Protein AF-A0A0P7V4B9-F1 (afdb_monomer_lite)

InterPro domains:
  IPR039902 Coiled-coil domain-containing protein CCDC148/CCDC112 [PTHR21549] (26-305)

Radius of gyration: 84.21 Å; chains: 1; bounding box: 177×70×215 Å

pLDDT: mean 82.92, std 17.24, range [34.97, 98.44]

Structure (mmCIF, N/CA/C/O backbone):
data_AF-A0A0P7V4B9-F1
#
_entry.id   AF-A0A0P7V4B9-F1
#
loop_
_atom_site.group_PDB
_atom_site.id
_atom_site.type_symbol
_atom_site.label_atom_id
_atom_site.label_alt_id
_atom_site.label_comp_id
_atom_site.label_asym_id
_atom_site.label_entity_id
_atom_site.label_seq_id
_atom_site.pdbx_PDB_ins_code
_atom_site.Cartn_x
_atom_site.Cartn_y
_atom_site.Cartn_z
_atom_site.occupancy
_atom_site.B_iso_or_equiv
_atom_site.auth_seq_id
_atom_site.auth_comp_id
_atom_site.auth_asym_id
_atom_site.auth_atom_id
_atom_site.pdbx_PDB_model_num
ATOM 1 N N . SER A 1 1 ? -56.322 -2.418 33.455 1.00 52.62 1 SER A N 1
ATOM 2 C CA . SER A 1 1 ? -55.476 -1.764 32.434 1.00 52.62 1 SER A CA 1
ATOM 3 C C . SER A 1 1 ? -54.265 -2.605 32.034 1.00 52.62 1 SER A C 1
ATOM 5 O O . SER A 1 1 ? -53.160 -2.081 31.977 1.00 52.62 1 SER A O 1
ATOM 7 N N . GLN A 1 2 ? -54.445 -3.905 31.771 1.00 47.91 2 GLN A N 1
ATOM 8 C CA . GLN A 1 2 ? -53.356 -4.809 31.360 1.00 47.91 2 GLN A CA 1
ATOM 9 C C . GLN A 1 2 ? -53.572 -5.406 29.958 1.00 47.91 2 GLN A C 1
ATOM 11 O O . GLN A 1 2 ? -52.627 -5.942 29.386 1.00 47.91 2 GLN A O 1
ATOM 16 N N . ASP A 1 3 ? -54.759 -5.217 29.368 1.00 50.56 3 ASP A N 1
ATOM 17 C CA . ASP A 1 3 ? -55.106 -5.744 28.041 1.00 50.56 3 ASP A CA 1
ATOM 18 C C . ASP A 1 3 ? -54.749 -4.800 26.875 1.00 50.56 3 ASP A C 1
ATOM 20 O O . ASP A 1 3 ? -54.609 -5.251 25.740 1.00 50.56 3 ASP A O 1
ATOM 24 N N . ASP A 1 4 ? -54.471 -3.518 27.140 1.00 53.03 4 ASP A N 1
ATOM 25 C CA . ASP A 1 4 ? -54.125 -2.530 26.099 1.00 53.03 4 ASP A CA 1
ATOM 26 C C . ASP A 1 4 ? -52.651 -2.586 25.644 1.00 53.03 4 ASP A C 1
ATOM 28 O O . ASP A 1 4 ? -52.257 -1.927 24.681 1.00 53.03 4 ASP A O 1
ATOM 32 N N . PHE A 1 5 ? -51.801 -3.376 26.313 1.00 54.22 5 PHE A N 1
ATOM 33 C CA . PHE A 1 5 ? -50.357 -3.404 26.036 1.00 54.22 5 PHE A CA 1
ATOM 34 C C . PHE A 1 5 ? -49.970 -4.382 24.911 1.00 54.22 5 PHE A C 1
ATOM 36 O O . PHE A 1 5 ? -48.986 -4.178 24.198 1.00 54.22 5 PHE A O 1
ATOM 43 N N . VAL A 1 6 ? -50.758 -5.442 24.711 1.00 60.28 6 VAL A N 1
ATOM 44 C CA . VAL A 1 6 ? -50.498 -6.481 23.697 1.00 60.28 6 VAL A CA 1
ATOM 45 C C . VAL A 1 6 ? -50.677 -5.969 22.252 1.00 60.28 6 VAL A C 1
ATOM 47 O O . VAL A 1 6 ? -49.829 -6.288 21.409 1.00 60.28 6 VAL A O 1
ATOM 50 N N . PRO A 1 7 ? -51.694 -5.139 21.931 1.00 64.75 7 PRO A N 1
ATOM 51 C CA . PRO A 1 7 ? -51.853 -4.554 20.597 1.00 64.75 7 PRO A CA 1
ATOM 52 C C . PRO A 1 7 ? -50.691 -3.627 20.214 1.00 64.75 7 PRO A C 1
ATOM 54 O O . PRO A 1 7 ? -50.138 -3.759 19.122 1.00 64.75 7 PRO A O 1
ATOM 57 N N . ALA A 1 8 ? -50.240 -2.771 21.137 1.00 66.31 8 ALA A N 1
ATOM 58 C CA . ALA A 1 8 ? -49.177 -1.793 20.888 1.00 66.31 8 ALA A CA 1
ATOM 59 C C . ALA A 1 8 ? -47.819 -2.449 20.564 1.00 66.31 8 ALA A C 1
ATOM 61 O O . ALA A 1 8 ? -47.086 -2.002 19.678 1.00 66.31 8 ALA A O 1
ATOM 62 N N . VAL A 1 9 ? -47.487 -3.563 21.227 1.00 71.88 9 VAL A N 1
ATOM 63 C CA . VAL A 1 9 ? -46.263 -4.332 20.935 1.00 71.88 9 VAL A CA 1
ATOM 64 C C . VAL A 1 9 ? -46.336 -4.987 19.549 1.00 71.88 9 VAL A C 1
ATOM 66 O O . VAL A 1 9 ? -45.336 -5.026 18.823 1.00 71.88 9 VAL A O 1
ATOM 69 N N . LYS A 1 10 ? -47.519 -5.469 19.148 1.00 74.31 10 LYS A N 1
ATOM 70 C CA . LYS A 1 10 ? -47.751 -6.074 17.829 1.00 74.31 10 LYS A CA 1
ATOM 71 C C . LYS A 1 10 ? -47.673 -5.032 16.709 1.00 74.31 10 LYS A C 1
ATOM 73 O O . LYS A 1 10 ? -47.051 -5.287 15.678 1.00 74.31 10 LYS A O 1
ATOM 78 N N . GLU A 1 11 ? -48.224 -3.844 16.931 1.00 79.81 11 GLU A N 1
ATOM 79 C CA . GLU A 1 11 ? -48.129 -2.715 16.002 1.00 79.81 11 GLU A CA 1
ATOM 80 C C . GLU A 1 11 ? -46.694 -2.221 15.831 1.00 79.81 11 GLU A C 1
ATOM 82 O O . GLU A 1 11 ? -46.245 -2.008 14.705 1.00 79.81 11 GLU A O 1
ATOM 87 N N . PHE A 1 12 ? -45.929 -2.124 16.920 1.00 80.44 12 PHE A N 1
ATOM 88 C CA . PHE A 1 12 ? -44.526 -1.725 16.856 1.00 80.44 12 PHE A CA 1
ATOM 89 C C . PHE A 1 12 ? -43.656 -2.742 16.105 1.00 80.44 12 PHE A C 1
ATOM 91 O O . PHE A 1 12 ? -42.759 -2.361 15.346 1.00 80.44 12 PHE A O 1
ATOM 98 N N . ARG A 1 13 ? -43.932 -4.043 16.270 1.00 79.88 13 ARG A N 1
ATOM 99 C CA . ARG A 1 13 ? -43.278 -5.110 15.497 1.00 79.88 13 ARG A CA 1
ATOM 100 C C . ARG A 1 13 ? -43.608 -5.001 14.008 1.00 79.88 13 ARG A C 1
ATOM 102 O O . ARG A 1 13 ? -42.689 -4.979 13.194 1.00 79.88 13 ARG A O 1
ATOM 109 N N . ASN A 1 14 ? -44.886 -4.831 13.669 1.00 84.62 14 ASN A N 1
ATOM 110 C CA . ASN A 1 14 ? -45.332 -4.625 12.289 1.00 84.62 14 ASN A CA 1
ATOM 111 C C . ASN A 1 14 ? -44.722 -3.361 11.666 1.00 84.62 14 ASN A C 1
ATOM 113 O O . ASN A 1 14 ? -44.336 -3.367 10.499 1.00 84.62 14 ASN A O 1
ATOM 117 N N . TRP A 1 15 ? -44.604 -2.273 12.429 1.00 88.31 15 TRP A N 1
ATOM 118 C CA . TRP A 1 15 ? -43.960 -1.044 11.969 1.00 88.31 15 TRP A CA 1
ATOM 119 C C . TRP A 1 15 ? -42.466 -1.255 11.701 1.00 88.31 15 TRP A C 1
ATOM 121 O O . TRP A 1 15 ? -41.974 -0.877 10.638 1.00 88.31 15 TRP A O 1
ATOM 131 N N . LYS A 1 16 ? -41.748 -1.936 12.604 1.00 87.50 16 LYS A N 1
ATOM 132 C CA . LYS A 1 16 ? -40.338 -2.304 12.391 1.00 87.50 16 LYS A CA 1
ATOM 133 C C . LYS A 1 16 ? -40.144 -3.181 11.156 1.00 87.50 16 LYS A C 1
ATOM 135 O O . LYS A 1 16 ? -39.212 -2.942 10.391 1.00 87.50 16 LYS A O 1
ATOM 140 N N . GLU A 1 17 ? -41.014 -4.165 10.946 1.00 88.81 17 GLU A N 1
ATOM 141 C CA . GLU A 1 17 ? -40.980 -5.031 9.764 1.00 88.81 17 GLU A CA 1
ATOM 142 C C . GLU A 1 17 ? -41.262 -4.243 8.479 1.00 88.81 17 GLU A C 1
ATOM 144 O O . GLU A 1 17 ? -40.522 -4.388 7.506 1.00 88.81 17 GLU A O 1
ATOM 149 N N . LYS A 1 18 ? -42.238 -3.326 8.484 1.00 90.56 18 LYS A N 1
ATOM 150 C CA . LYS A 1 18 ? -42.497 -2.418 7.353 1.00 90.56 18 LYS A CA 1
ATOM 151 C C . LYS A 1 18 ? -41.294 -1.531 7.034 1.00 90.56 18 LYS A C 1
ATOM 153 O O . LYS A 1 18 ? -40.915 -1.427 5.871 1.00 90.56 18 LYS A O 1
ATOM 158 N N . VAL A 1 19 ? -40.648 -0.945 8.043 1.00 91.44 19 VAL A N 1
ATOM 159 C CA . VAL A 1 19 ? -39.440 -0.123 7.852 1.00 91.44 19 VAL A CA 1
ATOM 160 C C . VAL A 1 19 ? -38.278 -0.966 7.316 1.00 91.44 19 VAL A C 1
ATOM 162 O O . VAL A 1 19 ? -37.538 -0.513 6.442 1.00 91.44 19 VAL A O 1
ATOM 165 N N . ALA A 1 20 ? -38.113 -2.201 7.795 1.00 89.38 20 ALA A N 1
ATOM 166 C CA . ALA A 1 20 ? -37.092 -3.117 7.290 1.00 89.38 20 ALA A CA 1
ATOM 167 C C . ALA A 1 20 ? -37.348 -3.511 5.824 1.00 89.38 20 ALA A C 1
ATOM 169 O O . ALA A 1 20 ? -36.420 -3.495 5.013 1.00 89.38 20 ALA A O 1
ATOM 170 N N . LEU A 1 21 ? -38.601 -3.804 5.463 1.00 91.50 21 LEU A N 1
ATOM 171 C CA . LEU A 1 21 ? -39.007 -4.100 4.087 1.00 91.50 21 LEU A CA 1
ATOM 172 C C . LEU A 1 21 ? -38.825 -2.892 3.166 1.00 91.50 21 LEU A C 1
ATOM 174 O O . LEU A 1 21 ? -38.317 -3.048 2.058 1.00 91.50 21 LEU A O 1
ATOM 178 N N . GLN A 1 22 ? -39.157 -1.688 3.635 1.00 91.81 22 GLN A N 1
ATOM 179 C CA . GLN A 1 22 ? -38.954 -0.457 2.876 1.00 91.81 22 GLN A CA 1
ATOM 180 C C . GLN A 1 22 ? -37.468 -0.204 2.605 1.00 91.81 22 GLN A C 1
ATOM 182 O O . GLN A 1 22 ? -37.088 0.018 1.456 1.00 91.81 22 GLN A O 1
ATOM 187 N N . LYS A 1 23 ? -36.609 -0.336 3.625 1.00 92.12 23 LYS A N 1
ATOM 188 C CA . LYS A 1 23 ? -35.151 -0.224 3.458 1.00 92.12 23 LYS A CA 1
ATOM 189 C C . LYS A 1 23 ? -34.601 -1.277 2.499 1.00 92.12 23 LYS A C 1
ATOM 191 O O . LYS A 1 23 ? -33.744 -0.966 1.676 1.00 92.12 23 LYS A O 1
ATOM 196 N N . LYS A 1 24 ? -35.109 -2.512 2.560 1.00 91.38 24 LYS A N 1
ATOM 197 C CA . LYS A 1 24 ? -34.731 -3.582 1.625 1.00 91.38 24 LYS A CA 1
ATOM 198 C C . LYS A 1 24 ? -35.161 -3.255 0.190 1.00 91.38 24 LYS A C 1
ATOM 200 O O . LYS A 1 24 ? -34.381 -3.462 -0.733 1.00 91.38 24 LYS A O 1
ATOM 205 N N . ALA A 1 25 ? -36.359 -2.708 -0.003 1.00 92.38 25 ALA A N 1
ATOM 206 C CA . ALA A 1 25 ? -36.859 -2.297 -1.314 1.00 92.38 25 ALA A CA 1
ATOM 207 C C . ALA A 1 25 ? -36.101 -1.086 -1.887 1.00 92.38 25 ALA A C 1
ATOM 209 O O . ALA A 1 25 ? -35.863 -1.014 -3.089 1.00 92.38 25 ALA A O 1
ATOM 210 N N . GLU A 1 26 ? -35.709 -0.125 -1.052 1.00 92.38 26 GLU A N 1
ATOM 211 C CA . GLU A 1 26 ? -34.843 0.994 -1.452 1.00 92.38 26 GLU A CA 1
ATOM 212 C C . GLU A 1 26 ? -33.435 0.516 -1.813 1.00 92.38 26 GLU A C 1
ATOM 214 O O . GLU A 1 26 ? -32.891 0.929 -2.836 1.00 92.38 26 GLU A O 1
ATOM 219 N N . PHE A 1 27 ? -32.876 -0.411 -1.032 1.00 94.44 27 PHE A N 1
ATOM 220 C CA . PHE A 1 27 ? -31.588 -1.027 -1.334 1.00 94.44 27 PHE A CA 1
ATOM 221 C C . PHE A 1 27 ? -31.607 -1.756 -2.680 1.00 94.44 27 PHE A C 1
ATOM 223 O O . PHE A 1 27 ? -30.721 -1.533 -3.498 1.00 94.44 27 PHE A O 1
ATOM 230 N N . LEU A 1 28 ? -32.633 -2.573 -2.941 1.00 93.44 28 LEU A N 1
ATOM 231 C CA . LEU A 1 28 ? -32.779 -3.286 -4.213 1.00 93.44 28 LEU A CA 1
ATOM 232 C C . LEU A 1 28 ? -32.935 -2.321 -5.394 1.00 93.44 28 LEU A C 1
ATOM 234 O O . LEU A 1 28 ? -32.247 -2.482 -6.396 1.00 93.44 28 LEU A O 1
ATOM 238 N N . ARG A 1 29 ? -33.753 -1.269 -5.250 1.00 93.19 29 ARG A N 1
ATOM 239 C CA . ARG A 1 29 ? -33.896 -0.227 -6.280 1.00 93.19 29 ARG A CA 1
ATOM 240 C C . ARG A 1 29 ? -32.579 0.491 -6.567 1.00 93.19 29 ARG A C 1
ATOM 242 O O . ARG A 1 29 ? -32.273 0.769 -7.722 1.00 93.19 29 ARG A O 1
ATOM 249 N N . ASN A 1 30 ? -31.785 0.790 -5.542 1.00 92.81 30 ASN A N 1
ATOM 250 C CA . ASN A 1 30 ? -30.473 1.404 -5.739 1.00 92.81 30 ASN A CA 1
ATOM 251 C C . ASN A 1 30 ? -29.472 0.426 -6.362 1.00 92.81 30 ASN A C 1
ATOM 253 O O . ASN A 1 30 ? -28.738 0.819 -7.262 1.00 92.81 30 ASN A O 1
ATOM 257 N N . ALA A 1 31 ? -29.466 -0.840 -5.942 1.00 93.94 31 ALA A N 1
ATOM 258 C CA . ALA A 1 31 ? -28.623 -1.873 -6.538 1.00 93.94 31 ALA A CA 1
ATOM 259 C C . ALA A 1 31 ? -28.926 -2.059 -8.033 1.00 93.94 31 ALA A C 1
ATOM 261 O O . ALA A 1 31 ? -28.006 -2.163 -8.839 1.00 93.94 31 ALA A O 1
ATOM 262 N N . GLU A 1 32 ? -30.202 -2.025 -8.417 1.00 93.81 32 GLU A N 1
ATOM 263 C CA . GLU A 1 32 ? -30.633 -2.109 -9.813 1.00 93.81 32 GLU A CA 1
ATOM 264 C C . GLU A 1 32 ? -30.217 -0.875 -10.627 1.00 93.81 32 GLU A C 1
ATOM 266 O O . GLU A 1 3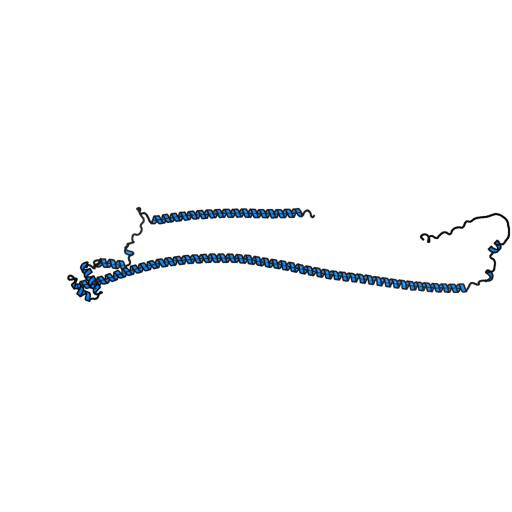2 ? -29.724 -1.015 -11.745 1.00 93.81 32 GLU A O 1
ATOM 271 N N . LYS A 1 33 ? -30.300 0.331 -10.045 1.00 95.00 33 LYS A N 1
ATOM 272 C CA . LYS A 1 33 ? -29.756 1.552 -10.664 1.00 95.00 33 LYS A CA 1
ATOM 273 C C . LYS A 1 33 ? -28.247 1.465 -10.886 1.00 95.00 33 LYS A C 1
ATOM 275 O O . LYS A 1 33 ? -27.782 1.799 -11.969 1.00 95.00 33 LYS A O 1
ATOM 280 N N . PHE A 1 34 ? -27.489 1.004 -9.888 1.00 91.25 34 PHE A N 1
ATOM 281 C CA . PHE A 1 34 ? -26.039 0.836 -10.023 1.00 91.25 34 PHE A CA 1
ATOM 282 C C . PHE A 1 34 ? -25.685 -0.214 -11.072 1.00 91.25 34 PHE A C 1
ATOM 284 O O . PHE A 1 34 ? -24.773 0.008 -11.861 1.00 91.25 34 PHE A O 1
ATOM 291 N N . LYS A 1 35 ? -26.430 -1.324 -11.121 1.00 94.56 35 LYS A N 1
ATOM 292 C CA . LYS A 1 35 ? -26.262 -2.352 -12.150 1.00 94.56 35 LYS A CA 1
ATOM 293 C C . LYS A 1 35 ? -26.493 -1.778 -13.549 1.00 94.56 35 LYS A C 1
ATOM 295 O O . LYS A 1 35 ? -25.645 -1.957 -14.413 1.00 94.56 35 LYS A O 1
ATOM 300 N N . LYS A 1 36 ? -27.592 -1.046 -13.752 1.00 95.62 36 LYS A N 1
ATOM 301 C CA . LYS A 1 36 ? -27.898 -0.416 -15.042 1.00 95.62 36 LYS A CA 1
ATOM 302 C C . LYS A 1 36 ? -26.821 0.592 -15.455 1.00 95.62 36 LYS A C 1
ATOM 304 O O . LYS A 1 36 ? -26.365 0.564 -16.590 1.00 95.62 36 LYS A O 1
ATOM 309 N N . HIS A 1 37 ? -26.374 1.430 -14.522 1.00 95.62 37 HIS A N 1
ATOM 310 C CA . HIS A 1 37 ? -25.318 2.403 -14.795 1.00 95.62 37 HIS A CA 1
ATOM 311 C C . HIS A 1 37 ? -23.985 1.729 -15.153 1.00 95.62 37 HIS A C 1
ATOM 313 O O . HIS A 1 37 ? -23.283 2.165 -16.057 1.00 95.62 37 HIS A O 1
ATOM 319 N N . TYR A 1 38 ? -23.653 0.625 -14.483 1.00 94.50 38 TYR A N 1
ATOM 320 C CA . TYR A 1 38 ? -22.482 -0.176 -14.827 1.00 94.50 38 TYR A CA 1
ATOM 321 C C . TYR A 1 38 ? -22.593 -0.788 -16.233 1.00 94.50 38 TYR A C 1
ATOM 323 O O . TYR A 1 38 ? -21.638 -0.736 -17.001 1.00 94.50 38 TYR A O 1
ATOM 331 N N . GLU A 1 39 ? -23.762 -1.318 -16.603 1.00 96.00 39 GLU A N 1
ATOM 332 C CA . GLU A 1 39 ? -24.011 -1.849 -17.951 1.00 96.00 39 GLU A CA 1
ATOM 333 C C . GLU A 1 39 ? -23.903 -0.768 -19.042 1.00 96.00 39 GLU A C 1
ATOM 335 O O . GLU A 1 39 ? -23.385 -1.040 -20.127 1.00 96.00 39 GLU A O 1
ATOM 340 N N . GLU A 1 40 ? -24.358 0.457 -18.766 1.00 96.69 40 GLU A N 1
ATOM 341 C CA . GLU A 1 40 ? -24.184 1.618 -19.650 1.00 96.69 40 GLU A CA 1
ATOM 342 C C . GLU A 1 40 ? -22.695 1.939 -19.851 1.00 96.69 40 GLU A C 1
ATOM 344 O O . GLU A 1 40 ? -22.237 1.991 -20.993 1.00 96.69 40 GLU A O 1
ATOM 349 N N . LEU A 1 41 ? -21.917 2.024 -18.768 1.00 97.25 41 LEU A N 1
ATOM 350 C CA . LEU A 1 41 ? -20.473 2.276 -18.839 1.00 97.25 41 LEU A CA 1
ATOM 351 C C . LEU A 1 41 ? -19.722 1.183 -19.613 1.00 97.25 41 LEU A C 1
ATOM 353 O O . LEU A 1 41 ? -18.874 1.494 -20.445 1.00 97.25 41 LEU A O 1
ATOM 357 N N . CYS A 1 42 ? -20.054 -0.095 -19.408 1.00 95.38 42 CYS A N 1
ATOM 358 C CA . CYS A 1 42 ? -19.455 -1.187 -20.183 1.00 95.38 42 CYS A CA 1
ATOM 359 C C . CYS A 1 42 ? -19.804 -1.106 -21.678 1.00 95.38 42 CYS A C 1
ATOM 361 O O . CYS A 1 42 ? -19.009 -1.499 -22.537 1.00 95.38 42 CYS A O 1
ATOM 363 N N . ASN A 1 43 ? -20.997 -0.612 -22.018 1.00 95.19 43 ASN A N 1
ATOM 364 C CA . ASN A 1 43 ? -21.368 -0.384 -23.410 1.00 95.19 43 ASN A CA 1
ATOM 365 C C . ASN A 1 43 ? -20.586 0.778 -24.025 1.00 95.19 43 ASN A C 1
ATOM 367 O O . ASN A 1 43 ? -20.114 0.629 -25.152 1.00 95.19 43 ASN A O 1
ATOM 371 N N . GLU A 1 44 ? -20.419 1.882 -23.300 1.00 96.69 44 GLU A N 1
ATOM 372 C CA . GLU A 1 44 ? -19.605 3.024 -23.728 1.00 96.69 44 GLU A CA 1
ATOM 373 C C . GLU A 1 44 ? -18.141 2.626 -23.918 1.00 96.69 44 GLU A C 1
ATOM 375 O O . GLU A 1 44 ? -17.581 2.871 -24.982 1.00 96.69 44 GLU A O 1
ATOM 380 N N . GLU A 1 45 ? -17.548 1.910 -22.958 1.00 96.31 45 GLU A N 1
ATOM 381 C CA . GLU A 1 45 ? -16.183 1.381 -23.065 1.00 96.31 45 GLU A CA 1
ATOM 382 C C . GLU A 1 45 ? -16.014 0.530 -24.332 1.00 96.31 45 GLU A C 1
ATOM 384 O O . GLU A 1 45 ? -15.065 0.707 -25.100 1.00 96.31 45 GLU A O 1
ATOM 389 N N . ARG A 1 46 ? -16.987 -0.344 -24.618 1.00 96.88 46 ARG A N 1
ATOM 390 C CA . ARG A 1 46 ? -16.995 -1.172 -25.829 1.00 96.88 46 ARG A CA 1
ATOM 391 C C . ARG A 1 46 ? -17.140 -0.352 -27.115 1.00 96.88 46 ARG A C 1
ATOM 393 O O . ARG A 1 46 ? -16.576 -0.747 -28.137 1.00 96.88 46 ARG A O 1
ATOM 400 N N . ILE A 1 47 ? -17.915 0.733 -27.107 1.00 96.19 47 ILE A N 1
ATOM 401 C CA . ILE A 1 47 ? -18.066 1.632 -28.263 1.00 96.19 47 ILE A CA 1
ATOM 402 C C . ILE A 1 47 ? -16.756 2.383 -28.500 1.00 96.19 47 ILE A C 1
ATOM 404 O O . ILE A 1 47 ? -16.215 2.299 -29.602 1.00 96.19 47 ILE A O 1
ATOM 408 N N . CYS A 1 48 ? -16.196 3.002 -27.461 1.00 95.06 48 CYS A N 1
ATOM 409 C CA . CYS A 1 48 ? -14.913 3.697 -27.516 1.00 95.06 48 CYS A CA 1
ATOM 410 C C . CYS A 1 48 ? -13.800 2.779 -28.032 1.00 95.06 48 CYS A C 1
ATOM 412 O O . CYS A 1 48 ? -13.023 3.169 -28.898 1.00 95.06 48 CYS A O 1
ATOM 414 N N . TRP A 1 49 ? -13.752 1.525 -27.572 1.00 95.44 49 TRP A N 1
ATOM 415 C CA . TRP A 1 49 ? -12.764 0.558 -28.051 1.00 95.44 49 TRP A CA 1
ATOM 416 C C . TRP A 1 49 ? -12.903 0.273 -29.554 1.00 95.44 49 TRP A C 1
ATOM 418 O O . TRP A 1 49 ? -11.915 0.265 -30.286 1.00 95.44 49 TRP A O 1
ATOM 428 N N . LYS A 1 50 ? -14.136 0.105 -30.052 1.00 96.25 50 LYS A N 1
ATOM 429 C CA . LYS A 1 50 ? -14.387 -0.067 -31.493 1.00 96.25 50 LYS A CA 1
ATOM 430 C C . LYS A 1 50 ? -13.979 1.163 -32.300 1.00 96.25 50 LYS A C 1
ATOM 432 O O . LYS A 1 50 ? -13.462 1.006 -33.406 1.00 96.25 50 LYS A O 1
ATOM 437 N N . GLU A 1 51 ? -14.214 2.361 -31.773 1.00 96.62 51 GLU A N 1
ATOM 438 C CA . GLU A 1 51 ? -13.793 3.614 -32.404 1.00 96.62 51 GLU A CA 1
ATOM 439 C C . GLU A 1 51 ? -12.271 3.718 -32.468 1.00 96.62 51 GLU A C 1
ATOM 441 O O . GLU A 1 51 ? -11.740 4.000 -33.541 1.00 96.62 51 GLU A O 1
ATOM 446 N N . ILE A 1 52 ? -11.567 3.399 -31.377 1.00 95.44 52 ILE A N 1
ATOM 447 C CA . ILE A 1 52 ? -10.099 3.340 -31.343 1.00 95.44 52 ILE A CA 1
ATOM 448 C C . ILE A 1 52 ? -9.589 2.378 -32.416 1.00 95.44 52 ILE A C 1
ATOM 450 O O . ILE A 1 52 ? -8.812 2.795 -33.269 1.00 95.44 52 ILE A O 1
ATOM 454 N N . CYS A 1 53 ? -10.097 1.145 -32.476 1.00 95.38 53 CYS A N 1
ATOM 455 C CA . CYS A 1 53 ? -9.688 0.191 -33.512 1.00 95.38 53 CYS A CA 1
ATOM 456 C C . CYS A 1 53 ? -9.998 0.680 -34.937 1.00 95.38 53 CYS A C 1
ATOM 458 O O . CYS A 1 53 ? -9.265 0.380 -35.882 1.00 95.38 53 CYS A O 1
ATOM 460 N N . ALA A 1 54 ? -11.091 1.422 -35.133 1.00 95.88 54 ALA A N 1
ATOM 461 C CA . ALA A 1 54 ? -11.397 2.030 -36.423 1.00 95.88 54 ALA A CA 1
ATOM 462 C C . ALA A 1 54 ? -10.410 3.157 -36.768 1.00 95.88 54 ALA A C 1
ATOM 464 O O . ALA A 1 54 ? -10.009 3.281 -37.928 1.00 95.88 54 ALA A O 1
ATOM 465 N N . PHE A 1 55 ? -10.002 3.963 -35.786 1.00 94.06 55 PHE A N 1
ATOM 466 C CA . PHE A 1 55 ? -8.990 5.001 -35.961 1.00 94.06 55 PHE A CA 1
ATOM 467 C C . PHE A 1 55 ? -7.601 4.420 -36.207 1.00 94.06 55 PHE A C 1
ATOM 469 O O . PHE A 1 55 ? -6.932 4.887 -37.122 1.00 94.06 55 PHE A O 1
ATOM 476 N N . GLU A 1 56 ? -7.202 3.367 -35.500 1.00 93.81 56 GLU A N 1
ATOM 477 C CA . GLU A 1 56 ? -5.945 2.649 -35.739 1.00 93.81 56 GLU A CA 1
ATOM 478 C C . GLU A 1 56 ? -5.867 2.147 -37.184 1.00 93.81 56 GLU A C 1
ATOM 480 O O . GLU A 1 56 ? -4.902 2.430 -37.891 1.00 93.81 56 GLU A O 1
ATOM 485 N N . LYS A 1 57 ? -6.941 1.522 -37.687 1.00 93.38 57 LYS A N 1
ATOM 486 C CA . LYS A 1 57 ? -7.026 1.105 -39.096 1.00 93.38 57 LYS A CA 1
ATOM 487 C C . LYS A 1 57 ? -6.971 2.287 -40.064 1.00 93.38 57 LYS A C 1
ATOM 489 O O . LYS A 1 57 ? -6.330 2.199 -41.108 1.00 93.38 57 LYS A O 1
ATOM 494 N N . LYS A 1 58 ? -7.629 3.411 -39.749 1.00 94.31 58 LYS A N 1
ATOM 495 C CA . LYS A 1 58 ? -7.531 4.633 -40.570 1.00 94.31 58 LYS A CA 1
ATOM 496 C C . LYS A 1 58 ? -6.103 5.171 -40.596 1.00 94.31 58 LYS A C 1
ATOM 498 O O . LYS A 1 58 ? -5.636 5.553 -41.664 1.00 94.31 58 LYS A O 1
ATOM 503 N N . MET A 1 59 ? -5.415 5.168 -39.458 1.00 89.12 59 MET A N 1
ATOM 504 C CA . MET A 1 59 ? -4.021 5.587 -39.347 1.00 89.12 59 MET A CA 1
ATOM 505 C C . MET A 1 59 ? -3.095 4.667 -40.138 1.00 89.12 59 MET A C 1
ATOM 507 O O . MET A 1 59 ? -2.222 5.162 -40.842 1.00 89.12 59 MET A O 1
ATOM 511 N N . GLU A 1 60 ? -3.315 3.355 -40.104 1.00 90.06 60 GLU A N 1
ATOM 512 C CA . GLU A 1 60 ? -2.549 2.382 -40.888 1.00 90.06 60 GLU A CA 1
ATOM 513 C C . GLU A 1 60 ? -2.757 2.577 -42.398 1.00 90.06 60 GLU A C 1
ATOM 515 O O . GLU A 1 60 ? -1.799 2.570 -43.174 1.00 90.06 60 GLU A O 1
ATOM 520 N N . VAL A 1 61 ? -3.991 2.867 -42.826 1.00 86.50 61 VAL A N 1
ATOM 521 C CA . VAL A 1 61 ? -4.309 3.221 -44.219 1.00 86.50 61 VAL A CA 1
ATOM 522 C C . VAL A 1 61 ? -3.674 4.556 -44.619 1.00 86.50 61 VAL A C 1
ATOM 524 O O . VAL A 1 61 ? -3.141 4.667 -45.722 1.00 86.50 61 VAL A O 1
ATOM 527 N N . TRP A 1 62 ? -3.710 5.576 -43.758 1.00 85.12 62 TRP A N 1
ATOM 528 C CA . TRP A 1 62 ? -3.044 6.861 -44.009 1.00 85.12 62 TRP A CA 1
ATOM 529 C C . TRP A 1 62 ? -1.522 6.715 -44.071 1.00 85.12 62 TRP A C 1
ATOM 531 O O . TRP A 1 62 ? -0.890 7.306 -44.943 1.00 85.12 62 TRP A O 1
ATOM 541 N N . SER A 1 63 ? -0.948 5.877 -43.211 1.00 81.56 63 SER A N 1
ATOM 542 C CA . SER A 1 63 ? 0.481 5.572 -43.189 1.00 81.56 63 SER A CA 1
ATOM 543 C C . SER A 1 63 ? 0.909 4.763 -44.419 1.00 81.56 63 SER A C 1
ATOM 545 O O . SER A 1 63 ? 1.952 5.033 -45.004 1.00 81.56 63 SER A O 1
ATOM 547 N N . SER A 1 64 ? 0.061 3.848 -44.894 1.00 70.19 64 SER A N 1
ATOM 548 C CA . SER A 1 64 ? 0.308 3.067 -46.115 1.00 70.19 64 SER A CA 1
ATOM 549 C C . SER A 1 64 ? 0.155 3.903 -47.393 1.00 70.19 64 SER A C 1
ATOM 551 O O . SER A 1 64 ? 0.906 3.726 -48.354 1.00 70.19 64 SER A O 1
ATOM 553 N N . LYS A 1 65 ? -0.770 4.875 -47.406 1.00 58.59 65 LYS A N 1
ATOM 554 C CA . LYS A 1 65 ? -0.957 5.819 -48.524 1.00 58.59 65 LYS A CA 1
ATOM 555 C C . LYS A 1 65 ? 0.187 6.825 -48.671 1.00 58.59 65 LYS A C 1
ATOM 557 O O . LYS A 1 65 ? 0.349 7.367 -49.759 1.00 58.59 65 LYS A O 1
ATOM 562 N N . SER A 1 66 ? 1.014 7.042 -47.642 1.00 52.75 66 SER A N 1
ATOM 563 C CA . SER A 1 66 ? 2.249 7.827 -47.792 1.00 52.75 66 SER A CA 1
ATOM 564 C C . SER A 1 66 ? 3.406 7.028 -48.407 1.00 52.75 66 SER A C 1
ATOM 566 O O . SER A 1 66 ? 4.442 7.616 -48.704 1.00 52.75 66 SER A O 1
ATOM 568 N N . ALA A 1 67 ? 3.256 5.709 -48.585 1.00 53.25 67 ALA A N 1
ATOM 569 C CA . ALA A 1 67 ? 4.312 4.823 -49.078 1.00 53.25 67 ALA A CA 1
ATOM 570 C C . ALA A 1 67 ? 4.068 4.269 -50.496 1.00 53.25 67 ALA A C 1
ATOM 572 O O . ALA A 1 67 ? 4.982 3.689 -51.077 1.00 53.25 67 ALA A O 1
ATOM 573 N N . SER A 1 68 ? 2.882 4.454 -51.097 1.00 53.47 68 SER A N 1
ATOM 574 C CA . SER A 1 68 ? 2.634 4.005 -52.478 1.00 53.47 68 SER A CA 1
ATOM 575 C C . SER A 1 68 ? 1.539 4.800 -53.207 1.00 53.47 68 SER A C 1
ATOM 577 O O . SER A 1 68 ? 0.353 4.567 -53.005 1.00 53.47 68 SER A O 1
ATOM 579 N N . ALA A 1 69 ? 1.952 5.750 -54.059 1.00 40.78 69 ALA A N 1
ATOM 580 C CA . ALA A 1 69 ? 1.473 5.951 -55.442 1.00 40.78 69 ALA A CA 1
ATOM 581 C C . ALA A 1 69 ? 1.905 7.335 -55.997 1.00 40.78 69 ALA A C 1
ATOM 583 O O . ALA A 1 69 ? 1.659 8.352 -55.348 1.00 40.78 69 ALA A O 1
ATOM 584 N N . PRO A 1 70 ? 2.489 7.406 -57.210 1.00 57.72 70 PRO A N 1
ATOM 585 C CA . PRO A 1 70 ? 2.697 8.648 -57.953 1.00 57.72 70 PRO A CA 1
ATOM 586 C C . PRO A 1 70 ? 1.513 8.925 -58.899 1.00 57.72 70 PRO A C 1
ATOM 588 O O . PRO A 1 70 ? 1.233 8.114 -59.778 1.00 57.72 70 PRO A O 1
ATOM 591 N N . VAL A 1 71 ? 0.837 10.074 -58.764 1.00 44.12 71 VAL A N 1
ATOM 592 C CA . VAL A 1 71 ? -0.128 10.607 -59.757 1.00 44.12 71 VAL A CA 1
ATOM 593 C C . VAL A 1 71 ? -0.001 12.150 -59.805 1.00 44.12 71 VAL A C 1
ATOM 595 O O . VAL A 1 71 ? 0.304 12.745 -58.769 1.00 44.12 71 VAL A O 1
ATOM 598 N N . PRO A 1 72 ? -0.148 12.814 -60.976 1.00 57.50 72 PRO A N 1
ATOM 599 C CA . PRO A 1 72 ? 0.475 14.109 -61.256 1.00 57.50 72 PRO A CA 1
ATOM 600 C C . PRO A 1 72 ? -0.390 15.354 -60.972 1.00 57.50 72 PRO A C 1
ATOM 602 O O . PRO A 1 72 ? -1.587 15.367 -61.244 1.00 57.50 72 PRO A O 1
ATOM 605 N N . THR A 1 73 ? 0.318 16.447 -60.629 1.00 40.50 73 THR A N 1
ATOM 606 C CA . THR A 1 73 ? 0.013 17.898 -60.805 1.00 40.50 73 THR A CA 1
ATOM 607 C C . THR A 1 73 ? -1.051 18.583 -59.923 1.00 40.50 73 THR A C 1
ATOM 609 O O . THR A 1 73 ? -1.976 17.929 -59.460 1.00 40.50 73 THR A O 1
ATOM 612 N N . PRO A 1 74 ? -1.030 19.934 -59.795 1.00 52.84 74 PRO A N 1
ATOM 613 C CA . PRO A 1 74 ? 0.112 20.856 -59.699 1.00 52.84 74 PRO A CA 1
ATOM 614 C C . PRO A 1 74 ? -0.014 21.845 -58.511 1.00 52.84 74 PRO A C 1
ATOM 616 O O . PRO A 1 74 ? -1.068 22.014 -57.913 1.00 52.84 74 PRO A O 1
ATOM 619 N N . SER A 1 75 ? 1.060 22.605 -58.270 1.00 48.12 75 SER A N 1
ATOM 620 C CA . SER A 1 75 ? 1.059 23.875 -57.526 1.00 48.12 75 SER A CA 1
ATOM 621 C C . SER A 1 75 ? 1.015 23.811 -55.994 1.00 48.12 75 SER A C 1
ATOM 623 O O . SER A 1 75 ? -0.001 24.074 -55.361 1.00 48.12 75 SER A O 1
ATOM 625 N N . ALA A 1 76 ? 2.197 23.681 -55.394 1.00 36.06 76 ALA A N 1
ATOM 626 C CA . ALA A 1 76 ? 2.578 24.537 -54.274 1.00 36.06 76 ALA A CA 1
ATOM 627 C C . ALA A 1 76 ? 4.105 24.645 -54.234 1.00 36.06 76 ALA A C 1
ATOM 629 O O . ALA A 1 76 ? 4.819 23.646 -54.262 1.00 36.06 76 ALA A O 1
ATOM 630 N N . LYS A 1 77 ? 4.596 25.884 -54.224 1.00 51.50 77 LYS A N 1
ATOM 631 C CA . LYS A 1 77 ? 6.011 26.251 -54.161 1.00 51.50 77 LYS A CA 1
ATOM 632 C C . LYS A 1 77 ? 6.639 25.641 -52.903 1.00 51.50 77 LYS A C 1
ATOM 634 O O . LYS A 1 77 ? 6.406 26.133 -51.805 1.00 51.50 77 LYS A O 1
ATOM 639 N N . VAL A 1 78 ? 7.443 24.596 -53.070 1.00 38.97 78 VAL A N 1
ATOM 640 C CA . VAL A 1 78 ? 8.351 24.099 -52.032 1.00 38.97 78 VAL A CA 1
ATOM 641 C C . VAL A 1 78 ? 9.760 24.238 -52.579 1.00 38.97 78 VAL A C 1
ATOM 643 O O . VAL A 1 78 ? 10.074 23.714 -53.645 1.00 38.97 78 VAL A O 1
ATOM 646 N N . SER A 1 79 ? 10.567 25.019 -51.864 1.00 44.81 79 SER A N 1
ATOM 647 C CA . SER A 1 79 ? 11.967 25.320 -52.141 1.00 44.81 79 SER A CA 1
ATOM 648 C C . SER A 1 79 ? 12.760 24.084 -52.568 1.00 44.81 79 SER A C 1
ATOM 650 O O . SER A 1 79 ? 13.201 23.287 -51.742 1.00 44.81 79 SER A O 1
ATOM 652 N N . LEU A 1 80 ? 12.999 23.971 -53.871 1.00 44.97 80 LEU A N 1
ATOM 653 C CA . LEU A 1 80 ? 14.055 23.153 -54.445 1.00 44.97 80 LEU A CA 1
ATOM 654 C C . LEU A 1 80 ? 15.373 23.896 -54.247 1.00 44.97 80 LEU A C 1
ATOM 656 O O . LEU A 1 80 ? 15.811 24.621 -55.122 1.00 44.97 80 LEU A O 1
ATOM 660 N N . ASN A 1 81 ? 15.966 23.725 -53.069 1.00 41.94 81 ASN A N 1
ATOM 661 C CA . ASN A 1 81 ? 17.403 23.866 -52.844 1.00 41.94 81 ASN A CA 1
ATOM 662 C C . ASN A 1 81 ? 17.825 22.764 -51.867 1.00 41.94 81 ASN A C 1
ATOM 664 O O . ASN A 1 81 ? 18.247 23.009 -50.741 1.00 41.94 81 ASN A O 1
ATOM 668 N N . ARG A 1 82 ? 17.666 21.514 -52.299 1.00 43.91 82 ARG A N 1
ATOM 669 C CA . ARG A 1 82 ? 18.461 20.402 -51.783 1.00 43.91 82 ARG A CA 1
ATOM 670 C C . ARG A 1 82 ? 19.208 19.829 -52.971 1.00 43.91 82 ARG A C 1
ATOM 672 O O . ARG A 1 82 ? 18.708 18.959 -53.676 1.00 43.91 82 ARG A O 1
ATOM 679 N N . THR A 1 83 ? 20.384 20.386 -53.229 1.00 35.81 83 THR A N 1
ATOM 680 C CA . THR A 1 83 ? 21.382 19.662 -54.002 1.00 35.81 83 THR A CA 1
ATOM 681 C C . THR A 1 83 ? 21.743 18.409 -53.188 1.00 35.81 83 THR A C 1
ATOM 683 O O . THR A 1 83 ? 21.993 18.527 -51.986 1.00 35.81 83 THR A O 1
ATOM 686 N N . PRO A 1 84 ? 21.781 17.210 -53.795 1.00 49.59 84 PRO A N 1
ATOM 687 C CA . PRO A 1 84 ? 22.311 16.011 -53.139 1.00 49.59 84 PRO A CA 1
ATOM 688 C C . PRO A 1 84 ? 23.819 16.119 -52.834 1.00 49.59 84 PRO A C 1
ATOM 690 O O . PRO A 1 84 ? 24.399 15.223 -52.236 1.00 49.59 84 PRO A O 1
ATOM 693 N N . ASP A 1 85 ? 24.432 17.243 -53.205 1.00 43.94 85 ASP A N 1
ATOM 694 C CA . ASP A 1 85 ? 25.839 17.590 -53.024 1.00 43.94 85 ASP A CA 1
ATOM 695 C C . ASP A 1 85 ? 26.191 18.056 -51.592 1.00 43.94 85 ASP A C 1
ATOM 697 O O . ASP A 1 85 ? 27.356 18.241 -51.263 1.00 43.94 85 ASP A O 1
ATOM 701 N N . ASN A 1 86 ? 25.200 18.248 -50.707 1.00 51.59 86 ASN A N 1
ATOM 702 C CA . ASN A 1 86 ? 25.430 18.754 -49.341 1.00 51.59 86 ASN A CA 1
ATOM 703 C C . ASN A 1 86 ? 25.451 17.683 -48.233 1.00 51.59 86 ASN A C 1
ATOM 705 O O . ASN A 1 86 ? 25.732 18.018 -47.084 1.00 51.59 86 ASN A O 1
ATOM 709 N N . ASP A 1 87 ? 25.175 16.413 -48.544 1.00 63.66 87 ASP A N 1
ATOM 710 C CA . ASP A 1 87 ? 25.142 15.331 -47.540 1.00 63.66 87 ASP A CA 1
ATOM 711 C C . ASP A 1 87 ? 26.382 14.417 -47.588 1.00 63.66 87 ASP A C 1
ATOM 713 O O . ASP A 1 87 ? 26.507 13.479 -46.794 1.00 63.66 87 ASP A O 1
ATOM 717 N N . LEU A 1 88 ? 27.323 14.680 -48.500 1.00 67.56 88 LEU A N 1
ATOM 718 C CA . LEU A 1 88 ? 28.584 13.950 -48.554 1.00 67.56 88 LEU A CA 1
ATOM 719 C C . LEU A 1 88 ? 29.589 14.578 -47.578 1.00 67.56 88 LEU A C 1
ATOM 721 O O . LEU A 1 88 ? 29.799 15.792 -47.612 1.00 67.56 88 LEU A O 1
ATOM 725 N N . PRO A 1 89 ? 30.235 13.777 -46.705 1.00 78.69 89 PRO A N 1
ATOM 726 C CA . PRO A 1 89 ? 31.324 14.265 -45.874 1.00 78.69 89 PRO A CA 1
ATOM 727 C C . PRO A 1 89 ? 32.353 14.998 -46.732 1.00 78.69 89 PRO A C 1
ATOM 729 O O . PRO A 1 89 ? 32.702 14.530 -47.819 1.00 78.69 89 PRO A O 1
ATOM 732 N N . ARG A 1 90 ? 32.849 16.132 -46.232 1.00 80.19 90 ARG A N 1
ATOM 733 C CA . ARG A 1 90 ? 33.825 16.986 -46.923 1.00 80.19 90 ARG A CA 1
ATOM 734 C C . ARG A 1 90 ? 35.020 16.181 -47.446 1.00 80.19 90 ARG A C 1
ATOM 736 O O . ARG A 1 90 ? 35.548 16.476 -48.506 1.00 80.19 90 ARG A O 1
ATOM 743 N N . GLU A 1 91 ? 35.402 15.128 -46.734 1.00 85.12 91 GLU A N 1
ATOM 744 C CA . GLU A 1 91 ? 36.470 14.196 -47.088 1.00 85.12 91 GLU A CA 1
ATOM 745 C C . GLU A 1 91 ? 36.173 13.357 -48.348 1.00 85.12 91 GLU A C 1
ATOM 747 O O . GLU A 1 91 ? 37.093 13.016 -49.088 1.00 85.12 91 GLU A O 1
ATOM 752 N N . VAL A 1 92 ? 34.903 13.029 -48.613 1.00 82.88 92 VAL A N 1
ATOM 753 C CA . VAL A 1 92 ? 34.467 12.315 -49.827 1.00 82.88 92 VAL A CA 1
ATOM 754 C C . VAL A 1 92 ? 34.489 13.254 -51.032 1.00 82.88 92 VAL A C 1
ATOM 756 O O . VAL A 1 92 ? 35.017 12.884 -52.079 1.00 82.88 92 VAL A O 1
ATOM 759 N N . VAL A 1 93 ? 34.000 14.482 -50.852 1.00 86.75 93 VAL A N 1
ATOM 760 C CA . VAL A 1 93 ? 33.997 15.526 -51.888 1.00 86.75 93 VAL A CA 1
ATOM 761 C C . VAL A 1 93 ? 35.424 15.963 -52.236 1.00 86.75 93 VAL A C 1
ATOM 763 O O . VAL A 1 93 ? 35.754 16.109 -53.411 1.00 86.75 93 VAL A O 1
ATOM 766 N N . ASP A 1 94 ? 36.304 16.110 -51.239 1.00 85.81 94 ASP A N 1
ATOM 767 C CA . ASP A 1 94 ? 37.717 16.450 -51.447 1.00 85.81 94 ASP A CA 1
ATOM 768 C C . ASP A 1 94 ? 38.440 15.374 -52.285 1.00 85.81 94 ASP A C 1
ATOM 770 O O . ASP A 1 94 ? 39.261 15.716 -53.136 1.00 85.81 94 ASP A O 1
ATOM 774 N N . LEU A 1 95 ? 38.119 14.086 -52.089 1.00 87.00 95 LEU A N 1
ATOM 775 C CA . LEU A 1 95 ? 38.659 12.983 -52.895 1.00 87.00 95 LEU A CA 1
ATOM 776 C C . LEU A 1 95 ? 38.131 13.009 -54.337 1.00 87.00 95 LEU A C 1
ATOM 778 O O . LEU A 1 95 ? 38.915 12.880 -55.274 1.00 87.00 95 LEU A O 1
ATOM 782 N N . GLU A 1 96 ? 36.822 13.174 -54.529 1.00 87.06 96 GLU A N 1
ATOM 783 C CA . GLU A 1 96 ? 36.203 13.207 -55.864 1.00 87.06 96 GLU A CA 1
ATOM 784 C C . GLU A 1 96 ? 36.687 14.408 -56.680 1.00 87.06 96 GLU A C 1
ATOM 786 O O . GLU A 1 96 ? 37.075 14.265 -57.840 1.00 87.06 96 GLU A O 1
ATOM 791 N N . LYS A 1 97 ? 36.773 15.580 -56.046 1.00 88.81 97 LYS A N 1
ATOM 792 C CA . LYS A 1 97 ? 37.333 16.787 -56.655 1.00 88.81 97 LYS A CA 1
ATOM 793 C C . LYS A 1 97 ? 38.809 16.618 -57.003 1.00 88.81 97 LYS A C 1
ATOM 795 O O . LYS A 1 97 ? 39.221 17.029 -58.084 1.00 88.81 97 LYS A O 1
ATOM 800 N N . PHE A 1 98 ? 39.596 16.001 -56.121 1.00 90.38 98 PHE A N 1
ATOM 801 C CA . PHE A 1 98 ? 41.007 15.723 -56.385 1.00 90.38 98 PHE A CA 1
ATOM 802 C C . PHE A 1 98 ? 41.183 14.802 -57.597 1.00 90.38 98 PHE A C 1
ATOM 804 O O . PHE A 1 98 ? 41.978 15.115 -58.480 1.00 90.38 98 PHE A O 1
ATOM 811 N N . LEU A 1 99 ? 40.403 13.722 -57.692 1.00 88.44 99 LEU A N 1
ATOM 812 C CA . LEU A 1 99 ? 40.431 12.816 -58.845 1.00 88.44 99 LEU A CA 1
ATOM 813 C C . LEU A 1 99 ? 40.024 13.527 -60.143 1.00 88.44 99 LEU A C 1
ATOM 815 O O . LEU A 1 99 ? 40.688 13.361 -61.160 1.00 88.44 99 LEU A O 1
ATOM 819 N N . LEU A 1 100 ? 38.984 14.364 -60.115 1.00 87.19 100 LEU A N 1
ATOM 820 C CA . LEU A 1 100 ? 38.557 15.140 -61.286 1.00 87.19 100 LEU A CA 1
ATOM 821 C C . LEU A 1 100 ? 39.619 16.148 -61.749 1.00 87.19 100 LEU A C 1
ATOM 823 O O . LEU A 1 100 ? 39.799 16.342 -62.947 1.00 87.19 100 LEU A O 1
ATOM 827 N N . GLN A 1 101 ? 40.334 16.779 -60.815 1.00 86.44 101 GLN A N 1
ATOM 828 C CA . GLN A 1 101 ? 41.353 17.786 -61.125 1.00 86.44 101 GLN A CA 1
ATOM 829 C C . GLN A 1 101 ? 42.690 17.190 -61.582 1.00 86.44 101 GLN A C 1
ATOM 831 O O . GLN A 1 101 ? 43.434 17.862 -62.288 1.00 86.44 101 GLN A O 1
ATOM 836 N N . THR A 1 102 ? 43.005 15.955 -61.187 1.00 85.75 102 THR A N 1
ATOM 837 C CA . THR A 1 102 ? 44.330 15.344 -61.401 1.00 85.75 102 THR A CA 1
ATOM 838 C C . THR A 1 102 ? 44.360 14.296 -62.512 1.00 85.75 102 THR A C 1
ATOM 840 O O . THR A 1 102 ? 45.315 13.542 -62.612 1.00 85.75 102 THR A O 1
ATOM 843 N N . GLY A 1 103 ? 43.344 14.245 -63.380 1.00 80.19 103 GLY A N 1
ATOM 844 C CA . GLY A 1 103 ? 43.327 13.300 -64.506 1.00 80.19 103 GLY A CA 1
ATOM 845 C C . GLY A 1 103 ? 42.799 11.907 -64.146 1.00 80.19 103 GLY A C 1
ATOM 846 O O . GLY A 1 103 ? 43.155 10.918 -64.782 1.00 80.19 103 GLY A O 1
ATOM 847 N N . GLY A 1 104 ? 41.930 11.818 -63.137 1.00 83.69 104 GLY A N 1
ATOM 848 C CA . GLY A 1 104 ? 41.182 10.614 -62.789 1.00 83.69 104 GLY A CA 1
ATOM 849 C C . GLY A 1 104 ? 41.931 9.650 -61.872 1.00 83.69 104 GLY A C 1
ATOM 850 O O . GLY A 1 104 ? 42.824 10.023 -61.115 1.00 83.69 104 GLY A O 1
ATOM 851 N N . VAL A 1 105 ? 41.533 8.379 -61.918 1.00 81.94 105 VAL A N 1
ATOM 852 C CA . VAL A 1 105 ? 42.037 7.316 -61.027 1.00 81.94 105 VAL A CA 1
ATOM 853 C C . VAL A 1 105 ? 43.518 6.981 -61.227 1.00 81.94 105 VAL A C 1
ATOM 855 O O . VAL A 1 105 ? 44.121 6.417 -60.319 1.00 81.94 105 VAL A O 1
ATOM 858 N N . PHE A 1 106 ? 44.101 7.361 -62.368 1.00 84.69 106 PHE A N 1
ATOM 859 C CA . PHE A 1 106 ? 45.505 7.112 -62.711 1.00 84.69 106 PHE A CA 1
ATOM 860 C C . PHE A 1 106 ? 46.364 8.378 -62.724 1.00 84.69 106 PHE A C 1
ATOM 862 O O . PHE A 1 106 ? 47.518 8.311 -63.125 1.00 84.69 106 PHE A O 1
ATOM 869 N N . GLY A 1 107 ? 45.836 9.531 -62.303 1.00 84.31 107 GLY A N 1
ATOM 870 C CA . GLY A 1 107 ? 46.642 10.753 -62.213 1.00 84.31 107 GLY A CA 1
ATOM 871 C C . GLY A 1 107 ? 47.077 11.312 -63.576 1.00 84.31 107 GLY A C 1
ATOM 872 O O . GLY A 1 107 ? 48.109 11.969 -63.671 1.00 84.31 107 GLY A O 1
ATOM 873 N N . GLY A 1 108 ? 46.346 10.989 -64.651 1.00 83.75 108 GLY A N 1
ATOM 874 C CA . GLY A 1 108 ? 46.733 11.324 -66.026 1.00 83.75 108 GLY A CA 1
ATOM 875 C C . GLY A 1 108 ? 47.777 10.390 -66.655 1.00 83.75 108 GLY A C 1
ATOM 876 O O . GLY A 1 108 ? 48.168 10.620 -67.797 1.00 83.75 108 GLY A O 1
ATOM 877 N N . TRP A 1 109 ? 48.211 9.341 -65.949 1.00 89.31 109 TRP A N 1
ATOM 878 C CA . TRP A 1 109 ? 49.049 8.276 -66.505 1.00 89.31 109 TRP A CA 1
ATOM 879 C C . TRP A 1 109 ? 48.196 7.223 -67.209 1.00 89.31 109 TRP A C 1
ATOM 881 O O . TRP A 1 109 ? 47.011 7.060 -66.901 1.00 89.31 109 TRP A O 1
ATOM 891 N N . ASP A 1 110 ? 48.795 6.48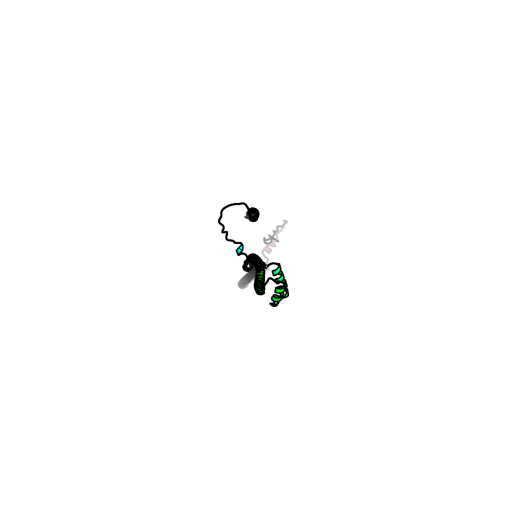7 -68.145 1.00 88.19 110 ASP A N 1
ATOM 892 C CA . ASP A 1 110 ? 48.140 5.299 -68.674 1.00 88.19 110 ASP A CA 1
ATOM 893 C C . ASP A 1 110 ? 48.133 4.166 -67.629 1.00 88.19 110 ASP A C 1
ATOM 895 O O . ASP A 1 110 ? 48.867 4.178 -66.635 1.00 88.19 110 ASP A O 1
ATOM 899 N N . GLN A 1 111 ? 47.257 3.187 -67.837 1.00 88.81 111 GLN A N 1
ATOM 900 C CA . GLN A 1 111 ? 47.087 2.057 -66.925 1.00 88.81 111 GLN A CA 1
ATOM 901 C C . GLN A 1 111 ? 48.385 1.253 -66.740 1.00 88.81 111 GLN A C 1
ATOM 903 O O . GLN A 1 111 ? 48.676 0.799 -65.635 1.00 88.81 111 GLN A O 1
ATOM 908 N N . VAL A 1 112 ? 49.150 1.055 -67.815 1.00 88.50 112 VAL A N 1
ATOM 909 C CA . VAL A 1 112 ? 50.319 0.165 -67.844 1.00 88.50 112 VAL A CA 1
ATOM 910 C C . VAL A 1 112 ? 51.488 0.801 -67.098 1.00 88.50 112 VAL A C 1
ATOM 912 O O . VAL A 1 112 ? 52.144 0.140 -66.287 1.00 88.50 112 VAL A O 1
ATOM 915 N N . ASP A 1 113 ? 51.700 2.091 -67.323 1.00 88.12 113 ASP A N 1
ATOM 916 C CA . ASP A 1 113 ? 52.700 2.912 -66.665 1.00 88.12 113 ASP A CA 1
ATOM 917 C C . ASP A 1 113 ? 52.373 3.048 -65.174 1.00 88.12 113 ASP A C 1
ATOM 919 O O . ASP A 1 113 ? 53.235 2.847 -64.314 1.00 88.12 113 ASP A O 1
ATOM 923 N N . HIS A 1 114 ? 51.103 3.312 -64.848 1.00 90.44 114 HIS A N 1
ATOM 924 C CA . HIS A 1 114 ? 50.636 3.395 -63.466 1.00 90.44 114 HIS A CA 1
ATOM 925 C C . HIS A 1 114 ? 50.812 2.064 -62.718 1.00 90.44 114 HIS A C 1
ATOM 927 O O . HIS A 1 114 ? 51.302 2.045 -61.586 1.00 90.44 114 HIS A O 1
ATOM 933 N N . ASP A 1 115 ? 50.468 0.936 -63.341 1.00 89.31 115 ASP A N 1
ATOM 934 C CA . ASP A 1 115 ? 50.631 -0.389 -62.736 1.00 89.31 115 ASP A CA 1
ATOM 935 C C . ASP A 1 115 ? 52.107 -0.767 -62.559 1.00 89.31 115 ASP A C 1
ATOM 937 O O . ASP A 1 115 ? 52.472 -1.404 -61.564 1.00 89.31 115 ASP A O 1
ATOM 941 N N . SER A 1 116 ? 52.971 -0.364 -63.493 1.00 88.94 116 SER A N 1
ATOM 942 C CA . SER A 1 116 ? 54.422 -0.553 -63.391 1.00 88.94 116 SER A CA 1
ATOM 943 C C . SER A 1 116 ? 55.008 0.280 -62.247 1.00 88.94 116 SER A C 1
ATOM 945 O O . SER A 1 116 ? 55.735 -0.265 -61.412 1.00 88.94 116 SER A O 1
ATOM 947 N N . PHE A 1 117 ? 54.588 1.543 -62.111 1.00 88.88 117 PHE A N 1
ATOM 948 C CA . PHE A 1 117 ? 54.906 2.392 -60.960 1.00 88.88 117 PHE A CA 1
ATOM 949 C C . PHE A 1 117 ? 54.455 1.755 -59.638 1.00 88.88 117 PHE A C 1
ATOM 951 O O . PHE A 1 117 ? 55.258 1.613 -58.717 1.00 88.88 117 PHE A O 1
ATOM 958 N N . LEU A 1 118 ? 53.203 1.292 -59.536 1.00 88.88 118 LEU A N 1
ATOM 959 C CA . LEU A 1 118 ? 52.677 0.695 -58.304 1.00 88.88 118 LEU A CA 1
ATOM 960 C C . LEU A 1 118 ? 53.416 -0.582 -57.887 1.00 88.88 118 LEU A C 1
ATOM 962 O O . LEU A 1 118 ? 53.570 -0.832 -56.687 1.00 88.88 118 LEU A O 1
ATOM 966 N N . LYS A 1 119 ? 53.852 -1.409 -58.844 1.00 88.69 119 LYS A N 1
ATOM 967 C CA . LYS A 1 119 ? 54.631 -2.627 -58.561 1.00 88.69 119 LYS A CA 1
ATOM 968 C C . LYS A 1 119 ? 55.974 -2.283 -57.917 1.00 88.69 119 LYS A C 1
ATOM 970 O O . LYS A 1 119 ? 56.299 -2.849 -56.872 1.00 88.69 119 LYS A O 1
ATOM 975 N N . VAL A 1 120 ? 56.710 -1.332 -58.494 1.00 88.56 120 VAL A N 1
ATOM 976 C CA . VAL A 1 120 ? 58.010 -0.881 -57.968 1.00 88.56 120 VAL A CA 1
ATOM 977 C C . VAL A 1 120 ? 57.829 -0.127 -56.644 1.00 88.56 120 VAL A C 1
ATOM 979 O O . VAL A 1 120 ? 58.532 -0.403 -55.674 1.00 88.56 120 VAL A O 1
ATOM 982 N N . TRP A 1 121 ? 56.809 0.730 -56.542 1.00 85.62 121 TRP A N 1
ATOM 983 C CA . TRP A 1 121 ? 56.462 1.463 -55.321 1.00 85.62 121 TRP A CA 1
ATOM 984 C C . TRP A 1 121 ? 56.180 0.537 -54.130 1.00 85.62 121 TRP A C 1
ATOM 986 O O . TRP A 1 121 ? 56.704 0.741 -53.033 1.00 85.62 121 TRP A O 1
ATOM 996 N N . LYS A 1 122 ? 55.377 -0.517 -54.337 1.00 86.88 122 LYS A N 1
ATOM 997 C CA . LYS A 1 122 ? 55.077 -1.518 -53.298 1.00 86.88 122 LYS A CA 1
ATOM 998 C C . LYS A 1 122 ? 56.318 -2.314 -52.894 1.00 86.88 122 LYS A C 1
ATOM 1000 O O . LYS A 1 122 ? 56.475 -2.611 -51.715 1.00 86.88 122 LYS A O 1
ATOM 1005 N N . LYS A 1 123 ? 57.202 -2.630 -53.847 1.00 87.50 123 LYS A N 1
ATOM 1006 C CA . LYS A 1 123 ? 58.461 -3.348 -53.593 1.00 87.50 123 LYS A CA 1
ATOM 1007 C C . LYS A 1 123 ? 59.413 -2.536 -52.710 1.00 87.50 123 LYS A C 1
ATOM 1009 O O . LYS A 1 123 ? 60.012 -3.088 -51.793 1.00 87.50 123 LYS A O 1
ATOM 1014 N N . HIS A 1 124 ? 59.499 -1.228 -52.945 1.00 80.94 124 HIS A N 1
ATOM 1015 C CA . HIS A 1 124 ? 60.380 -0.317 -52.202 1.00 80.94 124 HIS A CA 1
ATOM 1016 C C . HIS A 1 124 ? 59.731 0.342 -50.983 1.00 80.94 124 HIS A C 1
ATOM 1018 O O . HIS A 1 124 ? 60.400 1.074 -50.258 1.00 80.94 124 HIS A O 1
ATOM 1024 N N . SER A 1 125 ? 58.443 0.085 -50.727 1.00 76.50 125 SER A N 1
ATOM 1025 C CA . SER A 1 125 ? 57.686 0.657 -49.600 1.00 76.50 125 SER A CA 1
ATOM 1026 C C . SER A 1 125 ? 57.808 2.188 -49.482 1.00 76.50 125 SER A C 1
ATOM 1028 O O . SER A 1 125 ? 57.829 2.726 -48.378 1.00 76.50 125 SER A O 1
ATOM 1030 N N . GLY A 1 126 ? 57.910 2.892 -50.616 1.00 67.56 126 GLY A N 1
ATOM 1031 C CA . GLY A 1 126 ? 58.037 4.355 -50.666 1.00 67.56 126 GLY A CA 1
ATOM 1032 C C . GLY A 1 126 ? 59.431 4.921 -50.359 1.00 67.56 126 GLY A C 1
ATOM 1033 O O . GLY A 1 126 ? 59.552 6.104 -50.053 1.00 67.56 126 GLY A O 1
ATOM 1034 N N . ARG A 1 127 ? 60.492 4.105 -50.411 1.00 77.00 127 ARG A N 1
ATOM 1035 C CA . ARG A 1 127 ? 61.885 4.583 -50.323 1.00 77.00 127 ARG A CA 1
ATOM 1036 C C . ARG A 1 127 ? 62.355 5.194 -51.644 1.00 77.00 127 ARG A C 1
ATOM 1038 O O . ARG A 1 127 ? 62.120 4.546 -52.655 1.00 77.00 127 ARG A O 1
ATOM 1045 N N . PRO A 1 128 ? 63.104 6.317 -51.653 1.00 74.56 128 PRO A N 1
ATOM 1046 C CA . PRO A 1 128 ? 63.475 7.065 -52.868 1.00 74.56 128 PRO A CA 1
ATOM 1047 C C . PRO A 1 128 ? 64.244 6.246 -53.918 1.00 74.56 128 PRO A C 1
ATOM 1049 O O . PRO A 1 128 ? 64.139 6.542 -55.105 1.00 74.56 128 PRO A O 1
ATOM 1052 N N . ASP A 1 129 ? 64.919 5.173 -53.500 1.00 76.44 129 ASP A N 1
ATOM 1053 C CA . ASP A 1 129 ? 65.610 4.199 -54.360 1.00 76.44 129 ASP A CA 1
ATOM 1054 C C . ASP A 1 129 ? 64.673 3.522 -55.386 1.00 76.44 129 ASP A C 1
ATOM 1056 O O . ASP A 1 129 ? 65.125 2.944 -56.373 1.00 76.44 129 ASP A O 1
ATOM 1060 N N . TYR A 1 130 ? 63.350 3.618 -55.192 1.00 83.75 130 TYR A N 1
ATOM 1061 C CA . TYR A 1 130 ? 62.359 3.145 -56.157 1.00 83.75 130 TYR A CA 1
ATOM 1062 C C . TYR A 1 130 ? 62.439 3.882 -57.501 1.00 83.75 130 TYR A C 1
ATOM 1064 O O . TYR A 1 130 ? 62.032 3.310 -58.509 1.00 83.75 130 TYR A O 1
ATOM 1072 N N . ARG A 1 131 ? 62.925 5.132 -57.532 1.00 82.12 131 ARG A N 1
ATOM 1073 C CA . ARG A 1 131 ? 62.933 5.979 -58.739 1.00 82.12 131 ARG A CA 1
ATOM 1074 C C . ARG A 1 131 ? 63.858 5.422 -59.809 1.00 82.12 131 ARG A C 1
ATOM 1076 O O . ARG A 1 131 ? 63.459 5.312 -60.963 1.00 82.12 131 ARG A O 1
ATOM 1083 N N . GLU A 1 132 ? 65.047 4.992 -59.399 1.00 79.62 132 GLU A N 1
ATOM 1084 C CA . GLU A 1 132 ? 66.035 4.376 -60.285 1.00 79.62 132 GLU A CA 1
ATOM 1085 C C . GLU A 1 132 ? 65.504 3.063 -60.873 1.00 79.62 132 GLU A C 1
ATOM 1087 O O . GLU A 1 132 ? 65.627 2.822 -62.071 1.00 79.62 132 GLU A O 1
ATOM 1092 N N . GLU A 1 133 ? 64.836 2.238 -60.056 1.00 83.81 133 GLU A N 1
ATOM 1093 C CA . GLU A 1 133 ? 64.208 1.004 -60.537 1.00 83.81 133 GLU A CA 1
ATOM 1094 C C . GLU A 1 133 ? 62.979 1.290 -61.420 1.00 83.81 133 GLU A C 1
ATOM 1096 O O . GLU A 1 133 ? 62.757 0.594 -62.407 1.00 83.81 133 GLU A O 1
ATOM 1101 N N . ALA A 1 134 ? 62.189 2.319 -61.112 1.00 84.62 134 ALA A N 1
ATOM 1102 C CA . ALA A 1 134 ? 60.982 2.663 -61.861 1.00 84.62 134 ALA A CA 1
ATOM 1103 C C . ALA A 1 134 ? 61.297 3.150 -63.281 1.00 84.62 134 ALA A C 1
ATOM 1105 O O . ALA A 1 134 ? 60.587 2.770 -64.211 1.00 84.62 134 ALA A O 1
ATOM 1106 N N . LEU A 1 135 ? 62.382 3.911 -63.468 1.00 83.94 135 LEU A N 1
ATOM 1107 C CA . LEU A 1 135 ? 62.828 4.381 -64.787 1.00 83.94 135 LEU A CA 1
ATOM 1108 C C . LEU A 1 135 ? 63.202 3.230 -65.738 1.00 83.94 135 LEU A C 1
ATOM 1110 O O . LEU A 1 135 ? 63.035 3.360 -66.948 1.00 83.94 135 LEU A O 1
ATOM 1114 N N . VAL A 1 136 ? 63.634 2.075 -65.213 1.00 84.56 136 VAL A N 1
ATOM 1115 C CA . VAL A 1 136 ? 63.920 0.876 -66.028 1.00 84.56 136 VAL A CA 1
ATOM 1116 C C . VAL A 1 136 ? 62.646 0.309 -66.660 1.00 84.56 136 VAL A C 1
ATOM 1118 O O . VAL A 1 136 ? 62.672 -0.170 -67.792 1.00 84.56 136 VAL A O 1
ATOM 1121 N N . TYR A 1 137 ? 61.526 0.368 -65.939 1.00 81.38 137 TYR A N 1
ATOM 1122 C CA . TYR A 1 137 ? 60.230 -0.121 -66.418 1.00 81.38 137 TYR A CA 1
ATOM 1123 C C . TYR A 1 137 ? 59.418 0.955 -67.151 1.00 81.38 137 TYR A C 1
ATOM 1125 O O . TYR A 1 137 ? 58.423 0.623 -67.791 1.00 81.38 137 TYR A O 1
ATOM 1133 N N . LEU A 1 138 ? 59.842 2.221 -67.077 1.00 83.38 138 LEU A N 1
ATOM 1134 C CA . LEU A 1 138 ? 59.152 3.386 -67.631 1.00 83.38 138 LEU A CA 1
ATOM 1135 C C . LEU A 1 138 ? 60.104 4.222 -68.505 1.00 83.38 138 LEU A C 1
ATOM 1137 O O . LEU A 1 138 ? 60.420 5.362 -68.165 1.00 83.38 138 LEU A O 1
ATOM 1141 N N . PRO A 1 139 ? 60.548 3.689 -69.658 1.00 77.44 139 PRO A N 1
ATOM 1142 C CA . PRO A 1 139 ? 61.546 4.344 -70.508 1.00 77.44 139 PRO A CA 1
ATOM 1143 C C . PRO A 1 139 ? 61.063 5.663 -71.136 1.00 77.44 139 PRO A C 1
ATOM 1145 O O . PRO A 1 139 ? 61.877 6.444 -71.620 1.00 77.44 139 PRO A O 1
ATOM 1148 N N . ASN A 1 140 ? 59.750 5.919 -71.131 1.00 78.81 140 ASN A N 1
ATOM 1149 C CA . ASN A 1 140 ? 59.132 7.128 -71.683 1.00 78.81 140 ASN A CA 1
ATOM 1150 C C . ASN A 1 140 ? 58.868 8.219 -70.627 1.00 78.81 140 ASN A C 1
ATOM 1152 O O . ASN A 1 140 ? 58.206 9.203 -70.953 1.00 78.81 140 ASN A O 1
ATOM 1156 N N . LYS A 1 141 ? 59.313 8.034 -69.375 1.00 84.88 141 LYS A N 1
ATOM 1157 C CA . LYS A 1 141 ? 59.035 8.942 -68.250 1.00 84.88 141 LYS A CA 1
ATOM 1158 C C . LYS A 1 141 ? 60.313 9.510 -67.652 1.00 84.88 141 LYS A C 1
ATOM 1160 O O . LYS A 1 141 ? 61.338 8.833 -67.633 1.00 84.88 141 LYS A O 1
ATOM 1165 N N . THR A 1 142 ? 60.246 10.738 -67.138 1.00 87.50 142 THR A N 1
ATOM 1166 C CA . THR A 1 142 ? 61.383 11.361 -66.437 1.00 87.50 142 THR A CA 1
ATOM 1167 C C . THR A 1 142 ? 61.306 11.173 -64.921 1.00 87.50 142 THR A C 1
ATOM 1169 O O . THR A 1 142 ? 60.257 10.848 -64.357 1.00 87.50 142 THR A O 1
ATOM 1172 N N . GLU A 1 143 ? 62.430 11.387 -64.233 1.00 84.19 143 GLU A N 1
ATOM 1173 C CA . GLU A 1 143 ? 62.481 11.329 -62.769 1.00 84.19 143 GLU A CA 1
ATOM 1174 C C . GLU A 1 143 ? 61.557 12.381 -62.126 1.00 84.19 143 GLU A C 1
ATOM 1176 O O . GLU A 1 143 ? 60.915 12.122 -61.105 1.00 84.19 143 GLU A O 1
ATOM 1181 N N . GLU A 1 144 ? 61.424 13.557 -62.743 1.00 84.81 144 GLU A N 1
ATOM 1182 C CA . GLU A 1 144 ? 60.516 14.611 -62.288 1.00 84.81 144 GLU A CA 1
ATOM 1183 C C . GLU A 1 144 ? 59.047 14.197 -62.418 1.00 84.81 144 GLU A C 1
ATOM 1185 O O . GLU A 1 144 ? 58.261 14.449 -61.502 1.00 84.81 144 GLU A O 1
ATOM 1190 N N . GLU A 1 145 ? 58.674 13.532 -63.516 1.00 86.69 145 GLU A N 1
ATOM 1191 C CA . GLU A 1 145 ? 57.323 12.993 -63.711 1.00 86.69 145 GLU A CA 1
ATOM 1192 C C . GLU A 1 145 ? 56.998 11.912 -62.673 1.00 86.69 145 GLU A C 1
ATOM 1194 O O . GLU A 1 145 ? 55.897 11.908 -62.118 1.00 86.69 145 GLU A O 1
ATOM 1199 N N . LEU A 1 146 ? 57.964 11.045 -62.345 1.00 86.12 146 LEU A N 1
ATOM 1200 C CA . LEU A 1 146 ? 57.830 10.061 -61.265 1.00 86.12 146 LEU A CA 1
ATOM 1201 C C . LEU A 1 146 ? 57.625 10.725 -59.903 1.00 86.12 146 LEU A C 1
ATOM 1203 O O . LEU A 1 146 ? 56.763 10.292 -59.142 1.00 86.12 146 LEU A O 1
ATOM 1207 N N . ARG A 1 147 ? 58.369 11.796 -59.603 1.00 86.69 147 ARG A N 1
ATOM 1208 C CA . ARG A 1 147 ? 58.227 12.536 -58.342 1.00 86.69 147 ARG A CA 1
ATOM 1209 C C . ARG A 1 147 ? 56.850 13.187 -58.216 1.00 86.69 147 ARG A C 1
ATOM 1211 O O . ARG A 1 147 ? 56.222 13.097 -57.166 1.00 86.69 147 ARG A O 1
ATOM 1218 N N . LEU A 1 148 ? 56.366 13.812 -59.289 1.00 88.81 148 LEU A N 1
ATOM 1219 C CA . LEU A 1 148 ? 55.027 14.406 -59.327 1.00 88.81 148 LEU A CA 1
ATOM 1220 C C . LEU A 1 148 ? 53.932 13.347 -59.140 1.00 88.81 148 LEU A C 1
ATOM 1222 O O . LEU A 1 148 ? 52.951 13.587 -58.433 1.00 88.81 148 LEU A O 1
ATOM 1226 N N . HIS A 1 149 ? 54.111 12.170 -59.741 1.00 89.50 149 HIS A N 1
ATOM 1227 C CA . HIS A 1 149 ? 53.180 11.052 -59.603 1.00 89.50 149 HIS A CA 1
ATOM 1228 C C . HIS A 1 149 ? 53.228 10.407 -58.212 1.00 89.50 149 HIS A C 1
ATOM 1230 O O . HIS A 1 149 ? 52.192 10.022 -57.672 1.00 89.50 149 HIS A O 1
ATOM 1236 N N . GLU A 1 150 ? 54.400 10.356 -57.580 1.00 89.31 150 GLU A N 1
ATOM 1237 C CA . GLU A 1 150 ? 54.563 9.966 -56.175 1.00 89.31 150 GLU A CA 1
ATOM 1238 C C . GLU A 1 150 ? 53.819 10.912 -55.233 1.00 89.31 150 GLU A C 1
ATOM 1240 O O . GLU A 1 150 ? 53.021 10.447 -54.415 1.00 89.31 150 GLU A O 1
ATOM 1245 N N . ASP A 1 151 ? 54.017 12.222 -55.381 1.00 89.31 151 ASP A N 1
ATOM 1246 C CA . ASP A 1 151 ? 53.328 13.232 -54.573 1.00 89.31 151 ASP A CA 1
ATOM 1247 C C . ASP A 1 151 ? 51.801 13.121 -54.746 1.00 89.31 151 ASP A C 1
ATOM 1249 O O . ASP A 1 151 ? 51.036 13.162 -53.771 1.00 89.31 151 ASP A O 1
ATOM 1253 N N . TRP A 1 152 ? 51.341 12.908 -55.984 1.00 92.19 152 TRP A N 1
ATOM 1254 C CA . TRP A 1 152 ? 49.935 12.651 -56.291 1.00 92.19 152 TRP A CA 1
ATOM 1255 C C . TRP A 1 152 ? 49.420 11.369 -55.621 1.00 92.19 152 TRP A C 1
ATOM 1257 O O . TRP A 1 152 ? 48.361 11.392 -54.986 1.00 92.19 152 TRP A O 1
ATOM 1267 N N . TYR A 1 153 ? 50.159 10.262 -55.705 1.00 89.12 153 TYR A N 1
ATOM 1268 C CA . TYR A 1 153 ? 49.743 8.972 -55.157 1.00 89.12 153 TYR A CA 1
ATOM 1269 C C . TYR A 1 153 ? 49.692 8.990 -53.622 1.00 89.12 153 TYR A C 1
ATOM 1271 O O . TYR A 1 153 ? 48.725 8.512 -53.022 1.00 89.12 153 TYR A O 1
ATOM 1279 N N . GLN A 1 154 ? 50.668 9.622 -52.964 1.00 89.62 154 GLN A N 1
ATOM 1280 C CA . GLN A 1 154 ? 50.637 9.848 -51.516 1.00 89.62 154 GLN A CA 1
ATOM 1281 C C . GLN A 1 154 ? 49.426 10.696 -51.105 1.00 89.62 154 GLN A C 1
ATOM 1283 O O . GLN A 1 154 ? 48.737 10.393 -50.120 1.00 89.62 154 GLN A O 1
ATOM 1288 N N . LYS A 1 155 ? 49.114 11.740 -51.882 1.00 90.00 155 LYS A N 1
ATOM 1289 C CA . LYS A 1 155 ? 47.936 12.578 -51.648 1.00 90.00 155 LYS A CA 1
ATOM 1290 C C . LYS A 1 155 ? 46.634 11.799 -51.830 1.00 90.00 155 LYS A C 1
ATOM 1292 O O . LYS A 1 155 ? 45.727 11.946 -51.005 1.00 90.00 155 LYS A O 1
ATOM 1297 N N . LEU A 1 156 ? 46.555 10.947 -52.851 1.00 90.69 156 LEU A N 1
ATOM 1298 C CA . LEU A 1 156 ? 45.418 10.065 -53.099 1.00 90.69 156 LEU A CA 1
ATOM 1299 C C . LEU A 1 156 ? 45.178 9.121 -51.914 1.00 90.69 156 LEU A C 1
ATOM 1301 O O . LEU A 1 156 ? 44.050 9.034 -51.427 1.00 90.69 156 LEU A O 1
ATOM 1305 N N . LEU A 1 157 ? 46.229 8.469 -51.408 1.00 89.88 157 LEU A N 1
ATOM 1306 C CA . LEU A 1 157 ? 46.142 7.580 -50.244 1.00 89.88 157 LEU A CA 1
ATOM 1307 C C . LEU A 1 157 ? 45.632 8.317 -48.999 1.00 89.88 157 LEU A C 1
ATOM 1309 O O . LEU A 1 157 ? 44.729 7.826 -48.321 1.00 89.88 157 LEU A O 1
ATOM 1313 N N . SER A 1 158 ? 46.141 9.525 -48.734 1.00 92.69 158 SER A N 1
ATOM 1314 C CA . SER A 1 158 ? 45.667 10.360 -47.621 1.00 92.69 158 SER A CA 1
ATOM 1315 C C . SER A 1 158 ? 44.172 10.685 -47.726 1.00 92.69 158 SER A C 1
ATOM 1317 O O . SER A 1 158 ? 43.451 10.636 -46.729 1.00 92.69 158 SER A O 1
ATOM 1319 N N . LEU A 1 159 ? 43.682 11.010 -48.926 1.00 91.12 159 LEU A N 1
ATOM 1320 C CA . LEU A 1 159 ? 42.269 11.324 -49.152 1.00 91.12 159 LEU A CA 1
ATOM 1321 C C . LEU A 1 159 ? 41.377 10.079 -49.060 1.00 91.12 159 LEU A C 1
ATOM 1323 O O . LEU A 1 159 ? 40.288 10.143 -48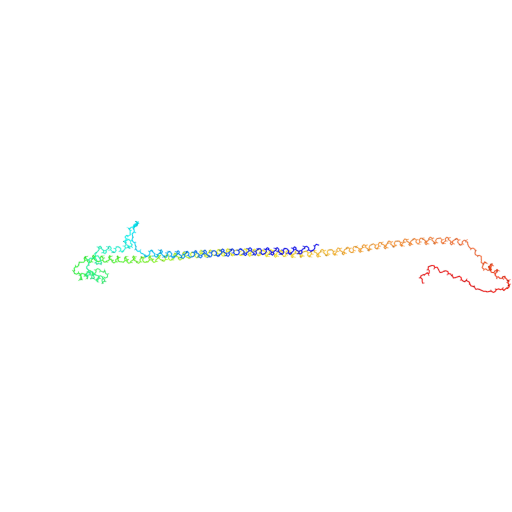.488 1.00 91.12 159 LEU A O 1
ATOM 1327 N N . GLN A 1 160 ? 41.843 8.933 -49.560 1.00 90.88 160 GLN A N 1
ATOM 1328 C CA . GLN A 1 160 ? 41.147 7.656 -49.395 1.00 90.88 160 GLN A CA 1
ATOM 1329 C C . GLN A 1 160 ? 41.030 7.258 -47.921 1.00 90.88 160 GLN A C 1
ATOM 1331 O O . GLN A 1 160 ? 39.972 6.778 -47.510 1.00 90.88 160 GLN A O 1
ATOM 1336 N N . GLU A 1 161 ? 42.071 7.487 -47.120 1.00 92.69 161 GLU A N 1
ATOM 1337 C CA . GLU A 1 161 ? 42.032 7.193 -45.687 1.00 92.69 161 GLU A CA 1
ATOM 1338 C C . GLU A 1 161 ? 41.058 8.118 -44.952 1.00 92.69 161 GLU A C 1
ATOM 1340 O O . GLU A 1 161 ? 40.158 7.641 -44.266 1.00 92.69 161 GLU A O 1
ATOM 1345 N N . LYS A 1 162 ? 41.104 9.428 -45.219 1.00 91.62 162 LYS A N 1
ATOM 1346 C CA . LYS A 1 162 ? 40.131 10.389 -44.669 1.00 91.62 162 LYS A CA 1
ATOM 1347 C C . LYS A 1 162 ? 38.684 10.041 -45.028 1.00 91.62 162 LYS A C 1
ATOM 1349 O O . LYS A 1 162 ? 37.790 10.171 -44.189 1.00 91.62 162 LYS A O 1
ATOM 1354 N N . LYS A 1 163 ? 38.437 9.548 -46.249 1.00 91.31 163 LYS A N 1
ATOM 1355 C CA . LYS A 1 163 ? 37.124 9.024 -46.661 1.00 91.31 163 LYS A CA 1
ATOM 1356 C C . LYS A 1 163 ? 36.708 7.811 -45.822 1.00 91.31 163 LYS A C 1
ATOM 1358 O O . LYS A 1 163 ? 35.566 7.762 -45.362 1.00 91.31 163 LYS A O 1
ATOM 1363 N N . LYS A 1 164 ? 37.600 6.840 -45.599 1.00 91.69 164 LYS A N 1
ATOM 1364 C CA . LYS A 1 164 ? 37.312 5.669 -44.748 1.00 91.69 164 LYS A CA 1
ATOM 1365 C C . LYS A 1 164 ? 37.032 6.083 -43.304 1.00 91.69 164 LYS A C 1
ATOM 1367 O O . LYS A 1 164 ? 36.023 5.656 -42.742 1.00 91.69 164 LYS A O 1
ATOM 1372 N N . GLU A 1 165 ? 37.857 6.956 -42.735 1.00 92.88 165 GLU A N 1
ATOM 1373 C CA . GLU A 1 165 ? 37.678 7.499 -41.386 1.00 92.88 165 GLU A CA 1
ATOM 1374 C C . GLU A 1 165 ? 36.340 8.232 -41.240 1.00 92.88 165 GLU A C 1
ATOM 1376 O O . GLU A 1 165 ? 35.642 8.055 -40.242 1.00 92.88 165 GLU A O 1
ATOM 1381 N N . ALA A 1 166 ? 35.935 9.031 -42.233 1.00 92.06 166 ALA A N 1
ATOM 1382 C CA . ALA A 1 166 ? 34.635 9.700 -42.238 1.00 92.06 166 ALA A CA 1
ATOM 1383 C C . ALA A 1 166 ? 33.468 8.696 -42.219 1.00 92.06 166 ALA A C 1
ATOM 1385 O O . ALA A 1 166 ? 32.524 8.865 -41.447 1.00 92.06 166 ALA A O 1
ATOM 1386 N N . ILE A 1 167 ? 33.554 7.611 -42.998 1.00 89.12 167 ILE A N 1
ATOM 1387 C CA . ILE A 1 167 ? 32.536 6.547 -43.013 1.00 89.12 167 ILE A CA 1
ATOM 1388 C C . ILE A 1 167 ? 32.472 5.827 -41.661 1.00 89.12 167 ILE A C 1
ATOM 1390 O O . ILE A 1 167 ? 31.377 5.575 -41.155 1.00 89.12 167 ILE A O 1
ATOM 1394 N N . VAL A 1 168 ? 33.619 5.492 -41.064 1.00 93.88 168 VAL A N 1
ATOM 1395 C CA . VAL A 1 168 ? 33.678 4.830 -39.750 1.00 93.88 168 VAL A CA 1
ATOM 1396 C C . VAL A 1 168 ? 33.107 5.737 -38.663 1.00 93.88 168 VAL A C 1
ATOM 1398 O O . VAL A 1 168 ? 32.242 5.297 -37.904 1.00 93.88 168 VAL A O 1
ATOM 1401 N N . ARG A 1 169 ? 33.512 7.014 -38.628 1.00 93.62 169 ARG A N 1
ATOM 1402 C CA . ARG A 1 169 ? 32.966 8.014 -37.697 1.00 93.62 169 ARG A CA 1
ATOM 1403 C C . ARG A 1 169 ? 31.458 8.163 -37.858 1.00 93.62 169 ARG A C 1
ATOM 1405 O O . ARG A 1 169 ? 30.738 8.124 -36.865 1.00 93.62 169 ARG A O 1
ATOM 1412 N N . TRP A 1 170 ? 30.967 8.268 -39.093 1.00 93.12 170 TRP A N 1
ATOM 1413 C CA . TRP A 1 170 ? 29.533 8.349 -39.364 1.00 93.12 170 TRP A CA 1
ATOM 1414 C C . TRP A 1 170 ? 28.791 7.105 -38.861 1.00 93.12 170 TRP A C 1
ATOM 1416 O O . TRP A 1 170 ? 27.787 7.243 -38.167 1.00 93.12 170 TRP A O 1
ATOM 1426 N N . LYS A 1 171 ? 29.299 5.893 -39.130 1.00 92.81 171 LYS A N 1
ATOM 1427 C CA . LYS A 1 171 ? 28.703 4.643 -38.625 1.00 92.81 171 LYS A CA 1
ATOM 1428 C C . LYS A 1 171 ? 28.671 4.597 -37.093 1.00 92.81 171 LYS A C 1
ATOM 1430 O O . LYS A 1 171 ? 27.637 4.243 -36.529 1.00 92.81 171 LYS A O 1
ATOM 1435 N N . ALA A 1 172 ? 29.764 4.980 -36.433 1.00 96.06 172 ALA A N 1
ATOM 1436 C CA . ALA A 1 172 ? 29.851 5.031 -34.975 1.00 96.06 172 ALA A CA 1
ATOM 1437 C C . ALA A 1 172 ? 28.857 6.041 -34.378 1.00 96.06 172 ALA A C 1
ATOM 1439 O O . ALA A 1 172 ? 28.148 5.723 -33.426 1.00 96.06 172 ALA A O 1
ATOM 1440 N N . GLU A 1 173 ? 28.734 7.225 -34.981 1.00 95.19 173 GLU A N 1
ATOM 1441 C CA . GLU A 1 173 ? 27.780 8.245 -34.545 1.00 95.19 173 GLU A CA 1
ATOM 1442 C C . GLU A 1 173 ? 26.330 7.784 -34.748 1.00 95.19 173 GLU A C 1
ATOM 1444 O O . GLU A 1 173 ? 25.494 7.958 -33.864 1.00 95.19 173 GLU A O 1
ATOM 1449 N N . GLN A 1 174 ? 26.010 7.124 -35.869 1.00 93.12 174 GLN A N 1
ATOM 1450 C CA . GLN A 1 174 ? 24.674 6.548 -36.060 1.00 93.12 174 GLN A CA 1
ATOM 1451 C C . GLN A 1 174 ? 24.354 5.479 -35.013 1.00 93.12 174 GLN A C 1
ATOM 1453 O O . GLN A 1 174 ? 23.230 5.439 -34.510 1.00 93.12 174 GLN A O 1
ATOM 1458 N N . GLN A 1 175 ? 25.323 4.632 -34.669 1.00 91.44 175 GLN A N 1
ATOM 1459 C CA . GLN A 1 175 ? 25.148 3.611 -33.642 1.00 91.44 175 GLN A CA 1
ATOM 1460 C C . GLN A 1 175 ? 24.926 4.243 -32.263 1.00 91.44 175 GLN A C 1
ATOM 1462 O O . GLN A 1 175 ? 23.936 3.937 -31.599 1.00 91.44 175 GLN A O 1
ATOM 1467 N N . LYS A 1 176 ? 25.751 5.225 -31.891 1.00 95.31 176 LYS A N 1
ATOM 1468 C CA . LYS A 1 176 ? 25.595 5.990 -30.651 1.00 95.31 176 LYS A CA 1
ATOM 1469 C C . LYS A 1 176 ? 24.241 6.696 -30.578 1.00 95.31 176 LYS A C 1
ATOM 1471 O O . LYS A 1 176 ? 23.589 6.663 -29.540 1.00 95.31 176 LYS A O 1
ATOM 1476 N N . ARG A 1 177 ? 23.766 7.293 -31.678 1.00 95.81 177 ARG A N 1
ATOM 1477 C CA . ARG A 1 177 ? 22.431 7.918 -31.754 1.00 95.81 177 ARG A CA 1
ATOM 1478 C C . ARG A 1 177 ? 21.296 6.914 -31.556 1.00 95.81 177 ARG A C 1
ATOM 1480 O O . ARG A 1 177 ? 20.257 7.281 -31.014 1.00 95.81 177 ARG A O 1
ATOM 1487 N N . LYS A 1 178 ? 21.450 5.668 -32.011 1.00 94.38 178 LYS A N 1
ATOM 1488 C CA . LYS A 1 178 ? 20.467 4.605 -31.746 1.00 94.38 178 LYS A CA 1
ATOM 1489 C C . LYS A 1 178 ? 20.489 4.198 -30.276 1.00 94.38 178 LYS A C 1
ATOM 1491 O O . LYS A 1 178 ? 19.428 4.119 -29.665 1.00 94.38 178 LYS A O 1
ATOM 1496 N N . GLU A 1 179 ? 21.673 4.002 -29.709 1.00 95.19 179 GLU A N 1
ATOM 1497 C CA . GLU A 1 179 ? 21.849 3.628 -28.304 1.00 95.19 179 GLU A CA 1
ATOM 1498 C C . GLU A 1 179 ? 21.321 4.706 -27.354 1.00 95.19 179 GLU A C 1
ATOM 1500 O O . GLU A 1 179 ? 20.608 4.385 -26.410 1.00 95.19 179 GLU A O 1
ATOM 1505 N N . THR A 1 180 ? 21.576 5.990 -27.621 1.00 94.94 180 THR A N 1
ATOM 1506 C CA . THR A 1 180 ? 21.038 7.083 -26.796 1.00 94.94 180 THR A CA 1
ATOM 1507 C C . THR A 1 180 ? 19.520 7.162 -26.870 1.00 94.94 180 THR A C 1
ATOM 1509 O O . THR A 1 180 ? 18.883 7.325 -25.833 1.00 94.94 180 THR A O 1
ATOM 1512 N N . LYS A 1 181 ? 18.921 6.978 -28.055 1.00 95.44 181 LYS A N 1
ATOM 1513 C CA . LYS A 1 181 ? 17.459 6.887 -28.201 1.00 95.44 181 LYS A CA 1
ATOM 1514 C C . LYS A 1 181 ? 16.879 5.704 -27.425 1.00 95.44 181 LYS A C 1
ATOM 1516 O O . LYS A 1 181 ? 15.877 5.866 -26.737 1.00 95.44 181 LYS A O 1
ATOM 1521 N N . GLN A 1 182 ? 17.513 4.534 -27.498 1.00 92.06 182 GLN A N 1
ATOM 1522 C CA . GLN A 1 182 ? 17.090 3.355 -26.736 1.00 92.06 182 GLN A CA 1
ATOM 1523 C C . GLN A 1 182 ? 17.217 3.585 -25.226 1.00 92.06 182 GLN A C 1
ATOM 1525 O O . GLN A 1 182 ? 16.280 3.307 -24.485 1.00 92.06 182 GLN A O 1
ATOM 1530 N N . GLN A 1 183 ? 18.333 4.152 -24.766 1.00 93.62 183 GLN A N 1
ATOM 1531 C CA . GLN A 1 183 ? 18.536 4.486 -23.355 1.00 93.62 183 GLN A CA 1
ATOM 1532 C C . GLN A 1 183 ? 17.530 5.526 -22.855 1.00 93.62 183 GLN A C 1
ATOM 1534 O O . GLN A 1 183 ? 17.044 5.402 -21.736 1.00 93.62 183 GLN A O 1
ATOM 1539 N N . GLN A 1 184 ? 17.208 6.542 -23.659 1.00 92.81 184 GLN A N 1
ATOM 1540 C CA . GLN A 1 184 ? 16.172 7.524 -23.327 1.00 92.81 184 GLN A CA 1
ATOM 1541 C C . GLN A 1 184 ? 14.803 6.858 -23.191 1.00 92.81 184 GLN A C 1
ATOM 1543 O O . GLN A 1 184 ? 14.133 7.075 -22.188 1.00 92.81 184 GLN A O 1
ATOM 1548 N N . HIS A 1 185 ? 14.435 5.995 -24.140 1.00 94.06 185 HIS A N 1
ATOM 1549 C CA . HIS A 1 185 ? 13.174 5.259 -24.092 1.00 94.06 185 HIS A CA 1
ATOM 1550 C C . HIS A 1 185 ? 13.072 4.364 -22.847 1.00 94.06 185 HIS A C 1
ATOM 1552 O O . HIS A 1 185 ? 12.058 4.381 -22.159 1.00 94.06 185 HIS A O 1
ATOM 1558 N N . VAL A 1 186 ? 14.131 3.615 -22.511 1.00 95.81 186 VAL A N 1
ATOM 1559 C CA . VAL A 1 186 ? 14.164 2.784 -21.292 1.00 95.81 186 VAL A CA 1
ATOM 1560 C C . VAL A 1 186 ? 14.042 3.645 -20.032 1.00 95.81 186 VAL A C 1
ATOM 1562 O O . VAL A 1 186 ? 13.242 3.329 -19.159 1.00 95.81 186 VAL A O 1
ATOM 1565 N N . LYS A 1 187 ? 14.770 4.767 -19.952 1.00 95.38 187 LYS A N 1
ATOM 1566 C CA . LYS A 1 187 ? 14.682 5.691 -18.810 1.00 95.38 187 LYS A CA 1
ATOM 1567 C C . LYS A 1 187 ? 13.284 6.285 -18.641 1.00 95.38 187 LYS A C 1
ATOM 1569 O O . LYS A 1 187 ? 12.824 6.418 -17.513 1.00 95.38 187 LYS A O 1
ATOM 1574 N N . GLU A 1 188 ? 12.623 6.652 -19.735 1.00 93.00 188 GLU A N 1
ATOM 1575 C CA . GLU A 1 188 ? 11.262 7.193 -19.694 1.00 93.00 188 GLU A CA 1
A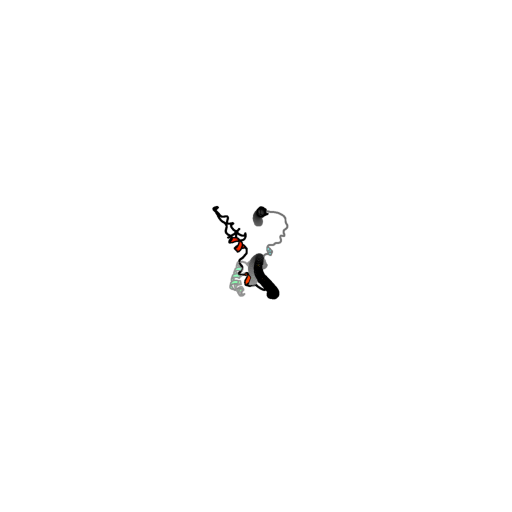TOM 1576 C C . GLU A 1 188 ? 10.247 6.133 -19.238 1.00 93.00 188 GLU A C 1
ATOM 1578 O O . GLU A 1 188 ? 9.397 6.412 -18.393 1.00 93.00 188 GLU A O 1
ATOM 1583 N N . GLU A 1 189 ? 10.367 4.900 -19.735 1.00 94.00 189 GLU A N 1
ATOM 1584 C CA . GLU A 1 189 ? 9.550 3.762 -19.299 1.00 94.00 189 GLU A CA 1
ATOM 1585 C C . GLU A 1 189 ? 9.749 3.436 -17.812 1.00 94.00 189 GLU A C 1
ATOM 1587 O O . GLU A 1 189 ? 8.779 3.217 -17.083 1.00 94.00 189 GLU A O 1
ATOM 1592 N N . ASP A 1 190 ? 10.992 3.437 -17.331 1.00 93.62 190 ASP A N 1
ATOM 1593 C CA . ASP A 1 190 ? 11.293 3.183 -15.921 1.00 93.62 190 ASP A CA 1
ATOM 1594 C C . ASP A 1 190 ? 10.789 4.315 -15.015 1.00 93.62 190 ASP A C 1
ATOM 1596 O O . ASP A 1 190 ? 10.238 4.041 -13.947 1.00 93.62 190 ASP A O 1
ATOM 1600 N N . ALA A 1 191 ? 10.876 5.575 -15.459 1.00 95.38 191 ALA A N 1
ATOM 1601 C CA . ALA A 1 191 ? 10.292 6.712 -14.749 1.00 95.38 191 ALA A CA 1
ATOM 1602 C C . ALA A 1 191 ? 8.762 6.585 -14.631 1.00 95.38 191 ALA A C 1
ATOM 1604 O O . ALA A 1 191 ? 8.217 6.736 -13.537 1.00 95.38 191 ALA A O 1
ATOM 1605 N N . LYS A 1 192 ? 8.070 6.209 -15.717 1.00 95.00 192 LYS A N 1
ATOM 1606 C CA . LYS A 1 192 ? 6.614 5.961 -15.707 1.00 95.00 192 LYS A CA 1
ATOM 1607 C C . LYS A 1 192 ? 6.230 4.809 -14.777 1.00 95.00 192 LYS A C 1
ATOM 1609 O O . LYS A 1 192 ? 5.231 4.888 -14.059 1.00 95.00 192 LYS A O 1
ATOM 1614 N N . LYS A 1 193 ? 7.017 3.727 -14.757 1.00 94.38 193 LYS A N 1
ATOM 1615 C CA . LYS A 1 193 ? 6.802 2.604 -13.827 1.00 94.38 193 LYS A CA 1
ATOM 1616 C C . LYS A 1 193 ? 6.984 3.031 -12.376 1.00 94.38 193 LYS A C 1
ATOM 1618 O O . LYS A 1 193 ? 6.182 2.622 -11.538 1.00 94.38 193 LYS A O 1
ATOM 1623 N N . HIS A 1 194 ? 8.002 3.841 -12.092 1.00 94.56 194 HIS A N 1
ATOM 1624 C CA . HIS A 1 194 ? 8.250 4.373 -10.757 1.00 94.56 194 HIS A CA 1
ATOM 1625 C C . HIS A 1 194 ? 7.088 5.251 -10.283 1.00 94.56 194 HIS A C 1
ATOM 1627 O O . HIS A 1 194 ? 6.525 4.986 -9.226 1.00 94.56 194 HIS A O 1
ATOM 1633 N N . GLU A 1 195 ? 6.645 6.205 -11.104 1.00 94.06 195 GLU A N 1
ATOM 1634 C CA . GLU A 1 195 ? 5.497 7.068 -10.796 1.00 94.06 195 GLU A CA 1
ATOM 1635 C C . GLU A 1 195 ? 4.214 6.247 -10.560 1.00 94.06 195 GLU A C 1
ATOM 1637 O O . GLU A 1 195 ? 3.491 6.449 -9.582 1.00 94.06 195 GLU A O 1
ATOM 1642 N N . SER A 1 196 ? 3.953 5.236 -11.398 1.00 94.81 196 SER A N 1
ATOM 1643 C CA . SER A 1 196 ? 2.818 4.323 -11.201 1.00 94.81 196 SER A CA 1
ATOM 1644 C C . SER A 1 196 ? 2.921 3.524 -9.894 1.00 94.81 196 SER A C 1
ATOM 1646 O O . SER A 1 196 ? 1.908 3.294 -9.225 1.00 94.81 196 SER A O 1
ATOM 1648 N N . ALA A 1 197 ? 4.125 3.085 -9.519 1.00 95.50 197 ALA A N 1
ATOM 1649 C CA . ALA A 1 197 ? 4.365 2.375 -8.268 1.00 95.50 197 ALA A CA 1
ATOM 1650 C C . ALA A 1 197 ? 4.155 3.288 -7.049 1.00 95.50 197 ALA A C 1
ATOM 1652 O O . ALA A 1 197 ? 3.490 2.874 -6.099 1.00 95.50 197 ALA A O 1
ATOM 1653 N N . GLU A 1 198 ? 4.631 4.533 -7.100 1.00 95.19 198 GLU A N 1
ATOM 1654 C CA . GLU A 1 198 ? 4.422 5.532 -6.047 1.00 95.19 198 GLU A CA 1
ATOM 1655 C C . GLU A 1 198 ? 2.937 5.848 -5.846 1.00 95.19 198 GLU A C 1
ATOM 1657 O O . GLU A 1 198 ? 2.450 5.839 -4.715 1.00 95.19 198 GLU A O 1
ATOM 1662 N N . LEU A 1 199 ? 2.170 6.038 -6.925 1.00 96.62 199 LEU A N 1
ATOM 1663 C CA . LEU A 1 199 ? 0.723 6.270 -6.828 1.00 96.62 199 LEU A CA 1
ATOM 1664 C C . LEU A 1 199 ? -0.010 5.088 -6.174 1.00 96.62 199 LEU A C 1
ATOM 1666 O O . LEU A 1 199 ? -0.880 5.286 -5.318 1.00 96.62 199 LEU A O 1
ATOM 1670 N N . LYS A 1 200 ? 0.364 3.852 -6.530 1.00 96.12 200 LYS A N 1
ATOM 1671 C CA . LYS A 1 200 ? -0.178 2.632 -5.905 1.00 96.12 200 LYS A CA 1
ATOM 1672 C C . LYS A 1 200 ? 0.190 2.545 -4.425 1.00 96.12 200 LYS A C 1
ATOM 1674 O O . LYS A 1 200 ? -0.650 2.149 -3.614 1.00 96.12 200 LYS A O 1
ATOM 1679 N N . GLU A 1 201 ? 1.412 2.925 -4.063 1.00 94.44 201 GLU A N 1
ATOM 1680 C CA . GLU A 1 201 ? 1.876 2.962 -2.676 1.00 94.44 201 GLU A CA 1
ATOM 1681 C C . GLU A 1 201 ? 1.076 3.968 -1.846 1.00 94.44 201 GLU A C 1
ATOM 1683 O O . GLU A 1 201 ? 0.520 3.616 -0.805 1.00 94.44 201 GLU A O 1
ATOM 1688 N N . VAL A 1 202 ? 0.929 5.197 -2.346 1.00 96.75 202 VAL A N 1
ATOM 1689 C CA . VAL A 1 202 ? 0.139 6.252 -1.697 1.00 96.75 202 VAL A CA 1
ATOM 1690 C C . VAL A 1 202 ? -1.310 5.802 -1.505 1.00 96.75 202 VAL A C 1
ATOM 1692 O O . VAL A 1 202 ? -1.883 5.966 -0.422 1.00 96.75 202 VAL A O 1
ATOM 1695 N N . GLN A 1 203 ? -1.909 5.175 -2.521 1.00 95.75 203 GLN A N 1
ATOM 1696 C CA . GLN A 1 203 ? -3.261 4.632 -2.421 1.00 95.75 203 GLN A CA 1
ATOM 1697 C C . GLN A 1 203 ? -3.355 3.530 -1.357 1.00 95.75 203 GLN A C 1
ATOM 1699 O O . GLN A 1 203 ? -4.307 3.519 -0.569 1.00 95.75 203 GLN A O 1
ATOM 1704 N N . ARG A 1 204 ? -2.369 2.628 -1.289 1.00 96.75 204 ARG A N 1
ATOM 1705 C CA . ARG A 1 204 ? -2.309 1.562 -0.281 1.00 96.75 204 ARG A CA 1
ATOM 1706 C C . ARG A 1 204 ? -2.178 2.130 1.131 1.00 96.75 204 ARG A C 1
ATOM 1708 O O . ARG A 1 204 ? -2.952 1.736 2.003 1.00 96.75 204 ARG A O 1
ATOM 1715 N N . CYS A 1 205 ? -1.279 3.089 1.343 1.00 96.69 205 CYS A N 1
ATOM 1716 C CA . CYS A 1 205 ? -1.107 3.787 2.618 1.00 96.69 205 CYS A CA 1
ATOM 1717 C C . CYS A 1 205 ? -2.410 4.445 3.082 1.00 96.69 205 CYS A C 1
ATOM 1719 O O . CYS A 1 205 ? -2.831 4.241 4.220 1.00 96.69 205 CYS A O 1
ATOM 1721 N N . ARG A 1 206 ? -3.113 5.141 2.181 1.00 97.31 206 ARG A N 1
ATOM 1722 C CA . ARG A 1 206 ? -4.407 5.771 2.484 1.00 97.31 206 ARG A CA 1
ATOM 1723 C C . ARG A 1 206 ? -5.484 4.756 2.867 1.00 97.31 206 ARG A C 1
ATOM 1725 O O . ARG A 1 206 ? -6.326 5.025 3.723 1.00 97.31 206 ARG A O 1
ATOM 1732 N N . MET A 1 207 ? -5.510 3.596 2.214 1.00 95.31 207 MET A N 1
ATOM 1733 C CA . MET A 1 207 ? -6.459 2.532 2.553 1.00 95.31 207 MET A CA 1
ATOM 1734 C C . MET A 1 207 ? -6.135 1.899 3.907 1.00 95.31 207 MET A C 1
ATOM 1736 O O . MET A 1 207 ? -7.047 1.654 4.694 1.00 95.31 207 MET A O 1
ATOM 1740 N N . GLU A 1 208 ? -4.857 1.676 4.202 1.00 96.00 208 GLU A N 1
ATOM 1741 C CA . GLU A 1 208 ? -4.413 1.126 5.482 1.00 96.00 208 GLU A CA 1
ATOM 1742 C C . GLU A 1 208 ? -4.679 2.092 6.646 1.00 96.00 208 GLU A C 1
ATOM 1744 O O . GLU A 1 208 ? -5.159 1.674 7.697 1.00 96.00 208 GLU A O 1
ATOM 1749 N N . GLU A 1 209 ? -4.481 3.395 6.446 1.00 95.62 209 GLU A N 1
ATOM 1750 C CA . GLU A 1 209 ? -4.840 4.428 7.423 1.00 95.62 209 GLU A CA 1
ATOM 1751 C C . GLU A 1 209 ? -6.337 4.396 7.764 1.00 95.62 209 GLU A C 1
ATOM 1753 O O . GLU A 1 209 ? -6.704 4.313 8.934 1.00 95.62 209 GLU A O 1
ATOM 1758 N N . LYS A 1 210 ? -7.220 4.312 6.758 1.00 97.25 210 LYS A N 1
ATOM 1759 C CA . LYS A 1 210 ? -8.667 4.151 6.997 1.00 97.25 210 LYS A CA 1
ATOM 1760 C C . LYS A 1 210 ? -8.989 2.890 7.804 1.00 97.25 210 LYS A C 1
ATOM 1762 O O . LYS A 1 210 ? -9.894 2.907 8.640 1.00 97.25 210 LYS A O 1
ATOM 1767 N N . ARG A 1 211 ? -8.278 1.782 7.564 1.00 97.62 211 ARG A N 1
ATOM 1768 C CA . ARG A 1 211 ? -8.454 0.539 8.338 1.00 97.62 211 ARG A CA 1
ATOM 1769 C C . ARG A 1 211 ? -8.014 0.731 9.785 1.00 97.62 211 ARG A C 1
ATOM 1771 O O . ARG A 1 211 ? -8.730 0.287 10.684 1.00 97.62 211 ARG A O 1
ATOM 1778 N N . ARG A 1 212 ? -6.896 1.427 10.014 1.00 98.06 212 ARG A N 1
ATOM 1779 C CA . ARG A 1 212 ? -6.415 1.787 11.356 1.00 98.06 212 ARG A CA 1
ATOM 1780 C C . ARG A 1 212 ? -7.407 2.682 12.088 1.00 98.06 212 ARG A C 1
ATOM 1782 O O . ARG A 1 212 ? -7.729 2.379 13.232 1.00 98.06 212 ARG A O 1
ATOM 1789 N N . ASP A 1 213 ? -7.975 3.687 11.428 1.00 97.81 213 ASP A N 1
ATOM 1790 C CA . ASP A 1 213 ? -8.996 4.564 12.013 1.00 97.81 213 ASP A CA 1
ATOM 1791 C C . ASP A 1 213 ? -10.246 3.795 12.450 1.00 97.81 213 ASP A C 1
ATOM 1793 O O . ASP A 1 213 ? -10.749 3.973 13.564 1.00 97.81 213 ASP A O 1
ATOM 1797 N N . VAL A 1 214 ? -10.756 2.904 11.594 1.00 98.00 214 VAL A N 1
ATOM 1798 C CA . VAL A 1 214 ? -11.913 2.059 11.926 1.00 98.00 214 VAL A CA 1
ATOM 1799 C C . VAL A 1 214 ? -11.581 1.118 13.086 1.00 98.00 214 VAL A C 1
ATOM 1801 O O . VAL A 1 214 ? -12.380 0.990 14.017 1.00 98.00 214 VAL A O 1
ATOM 1804 N N . ALA A 1 215 ? -10.399 0.497 13.074 1.00 98.06 215 ALA A N 1
ATOM 1805 C CA . ALA A 1 215 ? -9.947 -0.370 14.157 1.00 98.06 215 ALA A CA 1
ATOM 1806 C C . ALA A 1 215 ? -9.806 0.396 15.483 1.00 98.06 215 ALA A C 1
ATOM 1808 O O . ALA A 1 215 ? -10.284 -0.081 16.513 1.00 98.06 215 ALA A O 1
ATOM 1809 N N . ALA A 1 216 ? -9.232 1.601 15.462 1.00 98.44 216 ALA A N 1
ATOM 1810 C CA . ALA A 1 216 ? -9.087 2.461 16.632 1.00 98.44 216 ALA A CA 1
ATOM 1811 C C . ALA A 1 216 ? -10.450 2.872 17.206 1.00 98.44 216 ALA A C 1
ATOM 1813 O O . ALA A 1 216 ? -10.670 2.752 18.413 1.00 98.44 216 ALA A O 1
ATOM 1814 N N . ARG A 1 217 ? -11.410 3.264 16.354 1.00 98.31 217 ARG A N 1
ATOM 1815 C CA . ARG A 1 217 ? -12.793 3.560 16.777 1.00 98.31 217 ARG A CA 1
ATOM 1816 C C . ARG A 1 217 ? -13.462 2.348 17.417 1.00 98.31 217 ARG A C 1
ATOM 1818 O O . ARG A 1 217 ? -14.117 2.484 18.450 1.00 98.31 217 ARG A O 1
ATOM 1825 N N . LEU A 1 218 ? -13.279 1.164 16.834 1.00 97.94 218 LEU A N 1
ATOM 1826 C CA . LEU A 1 218 ? -13.837 -0.072 17.373 1.00 97.94 218 LEU A CA 1
ATOM 1827 C C . LEU A 1 218 ? -13.224 -0.421 18.734 1.00 97.94 218 LEU A C 1
ATOM 1829 O O . LEU A 1 218 ? -13.956 -0.787 19.652 1.00 97.94 218 LEU A O 1
ATOM 1833 N N . GLN A 1 219 ? -11.906 -0.288 18.885 1.00 97.19 219 GLN A N 1
ATOM 1834 C CA . GLN A 1 219 ? -11.226 -0.515 20.162 1.00 97.19 219 GLN A CA 1
ATOM 1835 C C . GLN A 1 219 ? -11.675 0.493 21.222 1.00 97.19 219 GLN A C 1
ATOM 1837 O O . GLN A 1 219 ? -12.057 0.091 22.317 1.00 97.19 219 GLN A O 1
ATOM 1842 N N . ALA A 1 220 ? -11.747 1.782 20.886 1.00 98.38 220 ALA A N 1
ATOM 1843 C CA . ALA A 1 220 ? -12.251 2.810 21.794 1.00 98.38 220 ALA A CA 1
ATOM 1844 C C . ALA A 1 220 ? -13.692 2.519 22.251 1.00 98.38 220 ALA A C 1
ATOM 1846 O O . ALA A 1 220 ? -14.012 2.659 23.435 1.00 98.38 220 ALA A O 1
ATOM 1847 N N . TRP A 1 221 ? -14.556 2.060 21.338 1.00 98.19 221 TRP A N 1
ATOM 1848 C CA . TRP A 1 221 ? -15.913 1.634 21.674 1.00 98.19 221 TRP A CA 1
ATOM 1849 C C . TRP A 1 221 ? -15.925 0.414 22.606 1.00 98.19 221 TRP A C 1
ATOM 1851 O O . TRP A 1 221 ? -16.632 0.440 23.613 1.00 98.19 221 TRP A O 1
ATOM 1861 N N . LYS A 1 222 ? -15.115 -0.618 22.329 1.00 98.31 222 LYS A N 1
ATOM 1862 C CA . LYS A 1 222 ? -14.992 -1.810 23.190 1.00 98.31 222 LYS A CA 1
ATOM 1863 C C . LYS A 1 222 ? -14.520 -1.440 24.594 1.00 98.31 222 LYS A C 1
ATOM 1865 O O . LYS A 1 222 ? -15.150 -1.840 25.568 1.00 98.31 222 LYS A O 1
ATOM 1870 N N . THR A 1 223 ? -13.471 -0.629 24.705 1.00 98.31 223 THR A N 1
ATOM 1871 C CA . THR A 1 223 ? -12.948 -0.158 25.994 1.00 98.31 223 THR A CA 1
ATOM 1872 C C . THR A 1 223 ? -14.001 0.635 26.756 1.00 98.31 223 THR A C 1
ATOM 1874 O O . THR A 1 223 ? -14.246 0.359 27.929 1.00 98.31 223 THR A O 1
ATOM 1877 N N . ARG A 1 224 ? -14.696 1.569 26.090 1.00 98.06 224 ARG A N 1
ATOM 1878 C CA . ARG A 1 224 ? -15.790 2.332 26.705 1.00 98.06 224 ARG A CA 1
ATOM 1879 C C . ARG A 1 224 ? -16.912 1.415 27.185 1.00 98.06 224 ARG A C 1
ATOM 1881 O O . ARG A 1 224 ? -17.408 1.599 28.292 1.00 98.06 224 ARG A O 1
ATOM 1888 N N . ARG A 1 225 ? -17.299 0.425 26.379 1.00 98.38 225 ARG A N 1
ATOM 1889 C CA . ARG A 1 225 ? -18.354 -0.527 26.732 1.00 98.38 225 ARG A CA 1
ATOM 1890 C C . ARG A 1 225 ? -17.959 -1.388 27.929 1.00 98.38 225 ARG A C 1
ATOM 1892 O O . ARG A 1 225 ? -18.762 -1.548 28.842 1.00 98.38 225 ARG A O 1
ATOM 1899 N N . ASN A 1 226 ? -16.726 -1.882 27.957 1.00 97.94 226 ASN A N 1
ATOM 1900 C CA . ASN A 1 226 ? -16.198 -2.651 29.082 1.00 97.94 226 ASN A CA 1
ATOM 1901 C C . ASN A 1 226 ? -16.137 -1.805 30.357 1.00 97.94 226 ASN A C 1
ATOM 1903 O O . ASN A 1 226 ? -16.537 -2.275 31.417 1.00 97.94 226 ASN A O 1
ATOM 1907 N N . MET A 1 227 ? -15.709 -0.546 30.251 1.00 97.38 227 MET A N 1
ATOM 1908 C CA . MET A 1 227 ? -15.668 0.371 31.389 1.00 97.38 227 MET A CA 1
ATOM 1909 C C . MET A 1 227 ? -17.070 0.671 31.932 1.00 97.38 227 MET A C 1
ATOM 1911 O O . MET A 1 227 ? -17.257 0.669 33.143 1.00 97.38 227 MET A O 1
ATOM 1915 N N . GLN A 1 228 ? -18.070 0.849 31.061 1.00 97.69 228 GLN A N 1
ATOM 1916 C CA . GLN A 1 228 ? -19.471 0.996 31.479 1.00 97.69 228 GLN A CA 1
ATOM 1917 C C . GLN A 1 228 ? -19.980 -0.238 32.227 1.00 97.69 228 GLN A C 1
ATOM 1919 O O . GLN A 1 228 ? -20.577 -0.105 33.290 1.00 97.69 228 GLN A O 1
ATOM 1924 N N . LEU A 1 229 ? -19.719 -1.438 31.704 1.00 97.94 229 LEU A N 1
ATOM 1925 C CA . LEU A 1 229 ? -20.122 -2.682 32.364 1.00 97.94 229 LEU A CA 1
ATOM 1926 C C . LEU A 1 229 ? -19.426 -2.860 33.720 1.00 97.94 229 LEU A C 1
ATOM 1928 O O . LEU A 1 229 ? -20.070 -3.254 34.690 1.00 97.94 229 LEU A O 1
ATOM 1932 N N . ALA A 1 230 ? -18.135 -2.529 33.806 1.00 97.75 230 ALA A N 1
ATOM 1933 C CA . ALA A 1 230 ? -17.390 -2.557 35.060 1.00 97.75 230 ALA A CA 1
ATOM 1934 C C . ALA A 1 230 ? -17.966 -1.564 36.082 1.00 97.75 230 ALA A C 1
ATOM 1936 O O . ALA A 1 230 ? -18.186 -1.935 37.233 1.00 97.75 230 ALA A O 1
ATOM 1937 N N . GLN A 1 231 ? -18.294 -0.341 35.652 1.00 97.81 231 GLN A N 1
ATOM 1938 C CA . GLN A 1 231 ? -18.943 0.667 36.494 1.00 97.81 231 GLN A CA 1
ATOM 1939 C C . GLN A 1 231 ? -20.327 0.216 36.971 1.00 97.81 231 GLN A C 1
ATOM 1941 O O . GLN A 1 231 ? -20.647 0.368 38.147 1.00 97.81 231 GLN A O 1
ATOM 1946 N N . GLU A 1 232 ? -21.156 -0.355 36.095 1.00 97.19 232 GLU A N 1
ATOM 1947 C CA . GLU A 1 232 ? -22.460 -0.903 36.483 1.00 97.19 232 GLU A CA 1
ATOM 1948 C C . GLU A 1 232 ? -22.316 -2.038 37.501 1.00 97.19 232 GLU A C 1
ATOM 1950 O O . GLU A 1 232 ? -23.053 -2.083 38.487 1.00 97.19 232 GLU A O 1
ATOM 1955 N N . HIS A 1 233 ? -21.351 -2.937 37.299 1.00 97.62 233 HIS A N 1
ATOM 1956 C CA . HIS A 1 233 ? -21.074 -4.024 38.232 1.00 97.62 233 HIS A CA 1
ATOM 1957 C C . HIS A 1 233 ? -20.606 -3.500 39.597 1.00 97.62 233 HIS A C 1
ATOM 1959 O O . HIS A 1 233 ? -21.115 -3.924 40.634 1.00 97.62 233 HIS A O 1
ATOM 1965 N N . GLU A 1 234 ? -19.693 -2.528 39.611 1.00 97.31 234 GLU A N 1
ATOM 1966 C CA . GLU A 1 234 ? -19.224 -1.880 40.837 1.00 97.31 234 GLU A CA 1
ATOM 1967 C C . GLU A 1 234 ? -20.364 -1.164 41.575 1.00 97.31 234 GLU A C 1
ATOM 1969 O O . GLU A 1 234 ? -20.491 -1.286 42.794 1.00 97.31 234 GLU A O 1
ATOM 1974 N N . ARG A 1 235 ? -21.243 -0.465 40.844 1.00 97.81 235 ARG A N 1
ATOM 1975 C CA . ARG A 1 235 ? -22.435 0.174 41.417 1.00 97.81 235 ARG A CA 1
ATOM 1976 C C . ARG A 1 235 ? -23.368 -0.841 42.064 1.00 97.81 235 ARG A C 1
ATOM 1978 O O . ARG A 1 235 ? -23.756 -0.645 43.211 1.00 97.81 235 ARG A O 1
ATOM 1985 N N . ARG A 1 236 ? -23.661 -1.952 41.383 1.00 98.06 236 ARG A N 1
ATOM 1986 C CA . ARG A 1 236 ? -24.488 -3.034 41.942 1.00 98.06 236 ARG A CA 1
ATOM 1987 C C . ARG A 1 236 ? -23.872 -3.622 43.207 1.00 98.06 236 ARG A C 1
ATOM 1989 O O . ARG A 1 236 ? -24.590 -3.876 44.170 1.00 98.06 236 ARG A O 1
ATOM 1996 N N . LEU A 1 237 ? -22.553 -3.818 43.232 1.00 98.06 237 LEU A N 1
ATOM 1997 C CA . LEU A 1 237 ? -21.855 -4.280 44.434 1.00 98.06 237 LEU A CA 1
ATOM 1998 C C . LEU A 1 237 ? -21.986 -3.273 45.582 1.00 98.06 237 LEU A C 1
ATOM 2000 O O . LEU A 1 237 ? -22.322 -3.668 46.697 1.00 98.06 237 LEU A O 1
ATOM 2004 N N . LYS A 1 238 ? -21.782 -1.977 45.316 1.00 97.88 238 LYS A N 1
ATOM 2005 C CA . LYS A 1 238 ? -21.955 -0.906 46.311 1.00 97.88 238 LYS A CA 1
ATOM 2006 C C . LYS A 1 238 ? -23.380 -0.866 46.862 1.00 97.88 238 LYS A C 1
ATOM 2008 O O . LYS A 1 238 ? -23.552 -0.831 48.077 1.00 97.88 238 LYS A O 1
ATOM 2013 N N . GLU A 1 239 ? -24.385 -0.957 45.997 1.00 97.25 239 GLU A N 1
ATOM 2014 C CA . GLU A 1 239 ? -25.798 -1.012 46.388 1.00 97.25 239 GLU A CA 1
ATOM 2015 C C . GLU A 1 239 ? -26.095 -2.247 47.252 1.00 97.25 239 GLU A C 1
ATOM 2017 O O . GLU A 1 239 ? -26.698 -2.121 48.316 1.00 97.25 239 GLU A O 1
ATOM 2022 N N . GLN A 1 240 ? -25.606 -3.434 46.875 1.00 97.38 240 GLN A N 1
ATOM 2023 C CA . GLN A 1 240 ? -25.774 -4.645 47.688 1.00 97.38 240 GLN A CA 1
ATOM 2024 C C . GLN A 1 240 ? -25.109 -4.527 49.064 1.00 97.38 240 GLN A C 1
ATOM 2026 O O . GLN A 1 240 ? -25.684 -4.955 50.068 1.00 97.38 240 GLN A O 1
ATOM 2031 N N . ILE A 1 241 ? -23.904 -3.955 49.126 1.00 97.69 241 ILE A N 1
ATOM 2032 C CA . ILE A 1 241 ? -23.201 -3.706 50.390 1.00 97.69 241 ILE A CA 1
ATOM 2033 C C . ILE A 1 241 ? -24.006 -2.724 51.248 1.00 97.69 241 ILE A C 1
ATOM 2035 O O . ILE A 1 241 ? -24.197 -2.974 52.439 1.00 97.69 241 ILE A O 1
ATOM 2039 N N . GLN A 1 242 ? -24.522 -1.649 50.652 1.00 97.19 242 GLN A N 1
ATOM 2040 C CA . GLN A 1 242 ? -25.305 -0.635 51.351 1.00 97.19 242 GLN A CA 1
ATOM 2041 C C . GLN A 1 242 ? -26.629 -1.194 51.884 1.00 97.19 242 GLN A C 1
ATOM 2043 O O . GLN A 1 242 ? -26.934 -0.989 53.056 1.00 97.19 242 GLN A O 1
ATOM 2048 N N . VAL A 1 243 ? -27.361 -1.979 51.090 1.00 98.25 243 VAL A N 1
ATOM 2049 C CA . VAL A 1 243 ? -28.592 -2.657 51.532 1.00 98.25 243 VAL A CA 1
ATOM 2050 C C . VAL A 1 243 ? -28.299 -3.633 52.672 1.00 98.25 243 VAL A C 1
ATOM 2052 O O . VAL A 1 243 ? -29.006 -3.635 53.678 1.00 98.25 243 VAL A O 1
ATOM 2055 N N . LYS 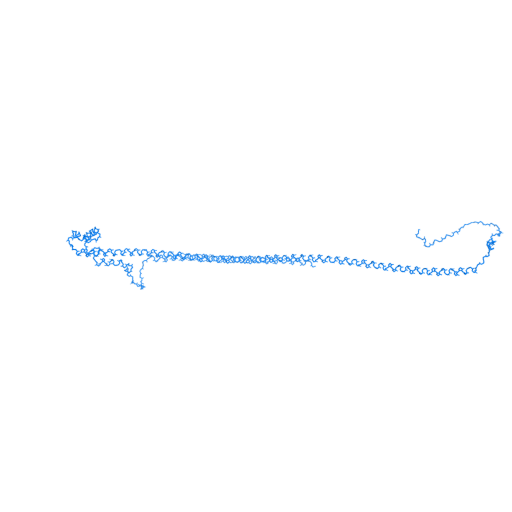A 1 244 ? -27.228 -4.436 52.577 1.00 97.44 244 LYS A N 1
ATOM 2056 C CA . LYS A 1 244 ? -26.825 -5.341 53.670 1.00 97.44 244 LYS A CA 1
ATOM 2057 C C . LYS A 1 244 ? -26.459 -4.578 54.941 1.00 97.44 244 LYS A C 1
ATOM 2059 O O . LYS A 1 244 ? -26.777 -5.045 56.033 1.00 97.44 244 LYS A O 1
ATOM 2064 N N . ARG A 1 245 ? -25.793 -3.428 54.812 1.00 97.81 245 ARG A N 1
ATOM 2065 C CA . ARG A 1 245 ? -25.457 -2.555 55.941 1.00 97.81 245 ARG A CA 1
ATOM 2066 C C . ARG A 1 245 ? -26.717 -1.981 56.589 1.00 97.81 245 ARG A C 1
ATOM 2068 O O . ARG A 1 245 ? -26.889 -2.155 57.789 1.00 97.81 245 ARG A O 1
ATOM 2075 N N . GLN A 1 246 ? -27.622 -1.402 55.801 1.00 96.75 246 GLN A N 1
ATOM 2076 C CA . GLN A 1 246 ? -28.896 -0.858 56.287 1.00 96.75 246 GLN A CA 1
ATOM 2077 C C . GLN A 1 246 ? -29.755 -1.934 56.959 1.00 96.75 246 GLN A C 1
ATOM 2079 O O . GLN A 1 246 ? -30.283 -1.708 58.039 1.00 96.75 246 GLN A O 1
ATOM 2084 N N . ALA A 1 247 ? -29.833 -3.138 56.387 1.00 97.88 247 ALA A N 1
ATOM 2085 C CA . ALA A 1 247 ? -30.561 -4.247 56.998 1.00 97.88 247 ALA A CA 1
ATOM 2086 C C . ALA A 1 247 ? -29.954 -4.689 58.342 1.00 97.88 247 ALA A C 1
ATOM 2088 O O . ALA A 1 247 ? -30.690 -5.090 59.241 1.00 97.88 247 ALA A O 1
ATOM 2089 N N . LYS A 1 248 ? -28.622 -4.634 58.497 1.00 97.38 248 LYS A N 1
ATOM 2090 C CA . LYS A 1 248 ? -27.963 -4.896 59.787 1.00 97.38 248 LYS A CA 1
ATOM 2091 C C . LYS A 1 248 ? -28.271 -3.801 60.808 1.00 97.38 248 LYS A C 1
ATOM 2093 O O . LYS A 1 248 ? -28.635 -4.136 61.929 1.00 97.38 248 LYS A O 1
ATOM 2098 N N . GLU A 1 249 ? -28.160 -2.534 60.414 1.00 97.44 249 GLU A N 1
ATOM 2099 C CA . GLU A 1 249 ? -28.475 -1.385 61.275 1.00 97.44 249 GLU A CA 1
ATOM 2100 C C . GLU A 1 249 ? -29.951 -1.411 61.719 1.00 97.44 249 GLU A C 1
ATOM 2102 O O . GLU A 1 249 ? -30.244 -1.226 62.895 1.00 97.44 249 GLU A O 1
ATOM 2107 N N . GLU A 1 250 ? -30.881 -1.737 60.819 1.00 97.00 250 GLU A N 1
ATOM 2108 C CA . GLU A 1 250 ? -32.309 -1.860 61.136 1.00 97.00 250 GLU A CA 1
ATOM 2109 C C . GLU A 1 250 ? -32.592 -3.027 62.091 1.00 97.00 250 GLU A C 1
ATOM 2111 O O . GLU A 1 250 ? -33.316 -2.869 63.070 1.00 97.00 250 GLU A O 1
ATOM 2116 N N . ARG A 1 251 ? -31.970 -4.195 61.875 1.00 97.62 251 ARG A N 1
ATOM 2117 C CA . ARG A 1 251 ? -32.066 -5.324 62.820 1.00 97.62 251 ARG A CA 1
ATOM 2118 C C . ARG A 1 251 ? -31.543 -4.950 64.201 1.00 97.62 251 ARG A C 1
ATOM 2120 O O . ARG A 1 251 ? -32.134 -5.353 65.198 1.00 97.62 251 ARG A O 1
ATOM 2127 N N . GLN A 1 252 ? -30.448 -4.196 64.263 1.00 97.12 252 GLN A N 1
ATOM 2128 C CA . GLN A 1 252 ? -29.899 -3.722 65.526 1.00 97.12 252 GLN A CA 1
ATOM 2129 C C . GLN A 1 252 ? -30.886 -2.782 66.232 1.00 97.12 252 GLN A C 1
ATOM 2131 O O . GLN A 1 252 ? -31.210 -3.020 67.392 1.00 97.12 252 GLN A O 1
ATOM 2136 N N . LYS A 1 253 ? -31.461 -1.808 65.516 1.00 97.75 253 LYS A N 1
ATOM 2137 C CA . LYS A 1 253 ? -32.507 -0.924 66.058 1.00 97.75 253 LYS A CA 1
ATOM 2138 C C . LYS A 1 253 ? -33.737 -1.691 66.543 1.00 97.75 253 LYS A C 1
ATOM 2140 O O . LYS A 1 253 ? -34.278 -1.374 67.596 1.00 97.75 253 LYS A O 1
ATOM 2145 N N . GLN A 1 254 ? -34.172 -2.719 65.812 1.00 96.62 254 GLN A N 1
ATOM 2146 C CA . GLN A 1 254 ? -35.294 -3.571 66.223 1.00 96.62 254 GLN A CA 1
ATOM 2147 C C . GLN A 1 254 ? -34.995 -4.331 67.521 1.00 96.62 254 GLN A C 1
ATOM 2149 O O . GLN A 1 254 ? -35.866 -4.434 68.386 1.00 96.62 254 GLN A O 1
ATOM 2154 N N . LEU A 1 255 ? -33.772 -4.849 67.677 1.00 97.88 255 LEU A N 1
ATOM 2155 C CA . LEU A 1 255 ? -33.337 -5.496 68.917 1.00 97.88 255 LEU A CA 1
ATOM 2156 C C . LEU A 1 255 ? -33.285 -4.497 70.077 1.00 97.88 255 LEU A C 1
ATOM 2158 O O . LEU A 1 255 ? -33.821 -4.791 71.143 1.00 97.88 255 LEU A O 1
ATOM 2162 N N . GLU A 1 256 ? -32.710 -3.314 69.864 1.00 96.88 256 GLU A N 1
ATOM 2163 C CA . GLU A 1 256 ? -32.656 -2.238 70.861 1.00 96.88 256 GLU A CA 1
ATOM 2164 C C . GLU A 1 256 ? -34.065 -1.807 71.299 1.00 96.88 256 GLU A C 1
ATOM 2166 O O . GLU A 1 256 ? -34.351 -1.755 72.495 1.00 96.88 256 GLU A O 1
ATOM 2171 N N . ALA A 1 257 ? -34.987 -1.602 70.353 1.00 97.31 257 ALA A N 1
ATOM 2172 C CA . ALA A 1 257 ? -36.381 -1.272 70.645 1.00 97.31 257 ALA A CA 1
ATOM 2173 C C . ALA A 1 257 ? -37.090 -2.389 71.428 1.00 97.31 257 ALA A C 1
ATOM 2175 O O . ALA A 1 257 ? -37.808 -2.114 72.390 1.00 97.31 257 ALA A O 1
ATOM 2176 N N . LYS A 1 258 ? -36.864 -3.659 71.063 1.00 98.12 258 LYS A N 1
ATOM 2177 C CA . LYS A 1 258 ? -37.425 -4.808 71.789 1.00 98.12 258 LYS A CA 1
ATOM 2178 C C . LYS A 1 258 ? -36.925 -4.856 73.234 1.00 98.12 258 LYS A C 1
ATOM 2180 O O . LYS A 1 258 ? -37.733 -5.063 74.140 1.00 98.12 258 LYS A O 1
ATOM 2185 N N . MET A 1 259 ? -35.627 -4.644 73.449 1.00 97.56 259 MET A N 1
ATOM 2186 C CA . MET A 1 259 ? -35.037 -4.590 74.790 1.00 97.56 259 MET A CA 1
ATOM 2187 C C . MET A 1 259 ? -35.594 -3.413 75.601 1.00 97.56 259 MET A C 1
ATOM 2189 O O . MET A 1 259 ? -35.961 -3.599 76.759 1.00 97.56 259 MET A O 1
ATOM 2193 N N . ALA A 1 260 ? -35.741 -2.232 74.993 1.00 98.00 260 ALA A N 1
ATOM 2194 C CA . ALA A 1 260 ? -36.324 -1.060 75.648 1.00 98.00 260 ALA A CA 1
ATOM 2195 C C . ALA A 1 260 ? -37.786 -1.291 76.078 1.00 98.00 260 ALA A C 1
ATOM 2197 O O . ALA A 1 260 ? -38.157 -0.967 77.205 1.00 98.00 260 ALA A O 1
ATOM 2198 N N . VAL A 1 261 ? -38.608 -1.913 75.222 1.00 98.06 261 VAL A N 1
ATOM 2199 C CA . VAL A 1 261 ? -39.997 -2.272 75.564 1.00 98.06 261 VAL A CA 1
ATOM 2200 C C . VAL A 1 261 ? -40.038 -3.288 76.705 1.00 98.06 261 VAL A C 1
ATOM 2202 O O . VAL A 1 261 ? -40.827 -3.125 77.634 1.00 98.06 261 VAL A O 1
ATOM 2205 N N . GLN A 1 262 ? -39.183 -4.317 76.677 1.00 97.69 262 GLN A N 1
ATOM 2206 C CA . GLN A 1 262 ? -39.102 -5.293 77.768 1.00 97.69 262 GLN A CA 1
ATOM 2207 C C . GLN A 1 262 ? -38.702 -4.641 79.096 1.00 97.69 262 GLN A C 1
ATOM 2209 O O . GLN A 1 262 ? -39.338 -4.923 80.111 1.00 97.69 262 GLN A O 1
ATOM 2214 N N . ALA A 1 263 ? -37.717 -3.740 79.087 1.00 97.06 263 ALA A N 1
ATOM 2215 C CA . ALA A 1 263 ? -37.313 -2.992 80.274 1.00 97.06 263 ALA A CA 1
ATOM 2216 C C . ALA A 1 263 ? -38.462 -2.128 80.821 1.00 97.06 263 ALA A C 1
ATOM 2218 O O . ALA A 1 263 ? -38.727 -2.145 82.019 1.00 97.06 263 ALA A O 1
ATOM 2219 N N . HIS A 1 264 ? -39.210 -1.443 79.951 1.00 96.81 264 HIS A N 1
ATOM 2220 C CA . HIS A 1 264 ? -40.367 -0.645 80.366 1.00 96.81 264 HIS A CA 1
ATOM 2221 C C . HIS A 1 264 ? -41.494 -1.509 80.961 1.00 96.81 264 HIS A C 1
ATOM 2223 O O . HIS A 1 264 ? -42.120 -1.128 81.950 1.00 96.81 264 HIS A O 1
ATOM 2229 N N . ILE A 1 265 ? -41.760 -2.691 80.389 1.00 97.88 265 ILE A N 1
ATOM 2230 C CA . ILE A 1 265 ? -42.727 -3.651 80.949 1.00 97.88 265 ILE A CA 1
ATOM 2231 C C . ILE A 1 265 ? -42.281 -4.113 82.341 1.00 97.88 265 ILE A C 1
ATOM 2233 O O . ILE A 1 265 ? -43.103 -4.153 83.256 1.00 97.88 265 ILE A O 1
ATOM 2237 N N . GLN A 1 266 ? -40.996 -4.441 82.510 1.00 97.12 266 GLN A N 1
ATOM 2238 C CA . GLN A 1 266 ? -40.436 -4.841 83.803 1.00 97.12 266 GLN A CA 1
ATOM 2239 C C . GLN A 1 266 ? -40.559 -3.720 84.838 1.00 97.12 266 GLN A C 1
ATOM 2241 O O . GLN A 1 266 ? -41.119 -3.955 85.903 1.00 97.12 266 GLN A O 1
ATOM 2246 N N . GLN A 1 267 ? -40.156 -2.495 84.494 1.00 96.50 267 GLN A N 1
ATOM 2247 C CA . GLN A 1 267 ? -40.289 -1.328 85.372 1.00 96.50 267 GLN A CA 1
ATOM 2248 C C . GLN A 1 267 ? -41.741 -1.075 85.790 1.00 96.50 267 GLN A C 1
ATOM 2250 O O . GLN A 1 267 ? -42.018 -0.832 86.961 1.00 96.50 267 GLN A O 1
ATOM 2255 N N . LYS A 1 268 ? -42.692 -1.161 84.851 1.00 95.94 268 LYS A N 1
ATOM 2256 C CA . LYS A 1 268 ? -44.115 -0.990 85.165 1.00 95.94 268 LYS A CA 1
ATOM 2257 C C . LYS A 1 268 ? -44.608 -2.066 86.134 1.00 95.94 268 LYS A C 1
ATOM 2259 O O . LYS A 1 268 ? -45.314 -1.743 87.083 1.00 95.94 268 LYS A O 1
ATOM 2264 N N . LYS A 1 269 ? -44.207 -3.320 85.916 1.00 97.31 269 LYS A N 1
ATOM 2265 C CA . LYS A 1 269 ? -44.549 -4.434 86.804 1.00 97.31 269 LYS A CA 1
ATOM 2266 C C . LYS A 1 269 ? -43.963 -4.242 88.204 1.00 97.31 269 LYS A C 1
ATOM 2268 O O . LYS A 1 269 ? -44.672 -4.424 89.183 1.00 97.31 269 LYS A O 1
ATOM 2273 N N . GLU A 1 270 ? -42.702 -3.826 88.307 1.00 96.56 270 GLU A N 1
ATOM 2274 C CA . GLU A 1 270 ? -42.060 -3.525 89.592 1.00 96.56 270 GLU A CA 1
ATOM 2275 C C . GLU A 1 270 ? -42.786 -2.400 90.342 1.00 96.56 270 GLU A C 1
ATOM 2277 O O . GLU A 1 270 ? -43.017 -2.515 91.545 1.00 96.56 270 GLU A O 1
ATOM 2282 N N . LEU A 1 271 ? -43.201 -1.340 89.642 1.00 96.44 271 LEU A N 1
ATOM 2283 C CA . LEU A 1 271 ? -44.002 -0.258 90.224 1.00 96.44 271 LEU A CA 1
ATOM 2284 C C . LEU A 1 271 ? -45.384 -0.740 90.690 1.00 96.44 271 LEU A C 1
ATOM 2286 O O . LEU A 1 271 ? -45.828 -0.359 91.772 1.00 96.44 271 LEU A O 1
ATOM 2290 N N . GLU A 1 272 ? -46.061 -1.582 89.906 1.00 94.31 272 GLU A N 1
ATOM 2291 C CA . GLU A 1 272 ? -47.343 -2.193 90.285 1.00 94.31 272 GLU A CA 1
ATOM 2292 C C . GLU A 1 272 ? -47.199 -3.109 91.513 1.00 94.31 272 GLU A C 1
ATOM 2294 O O . GLU A 1 272 ? -48.020 -3.037 92.433 1.00 94.31 272 GLU A O 1
ATOM 2299 N N . ASP A 1 273 ? -46.136 -3.915 91.579 1.00 94.94 273 ASP A N 1
ATOM 2300 C CA . ASP A 1 273 ? -45.819 -4.773 92.726 1.00 94.94 273 ASP A CA 1
ATOM 2301 C C . ASP A 1 273 ? -45.518 -3.935 93.981 1.00 94.94 273 ASP A C 1
ATOM 2303 O O . ASP A 1 273 ? -45.986 -4.260 95.075 1.00 94.94 273 ASP A O 1
ATOM 2307 N N . LEU A 1 274 ? -44.772 -2.831 93.845 1.00 96.25 274 LEU A N 1
ATOM 2308 C CA . LEU A 1 274 ? -44.515 -1.888 94.939 1.00 96.25 274 LEU A CA 1
ATOM 2309 C C . LEU A 1 274 ? -45.807 -1.236 95.439 1.00 96.25 274 LEU A C 1
ATOM 2311 O O . LEU A 1 274 ? -46.050 -1.227 96.646 1.00 96.25 274 LEU A O 1
ATOM 2315 N N . LEU A 1 275 ? -46.659 -0.760 94.528 1.00 96.00 275 LEU A N 1
ATOM 2316 C CA . LEU A 1 275 ? -47.951 -0.167 94.872 1.00 96.00 275 LEU A CA 1
ATOM 2317 C C . LEU A 1 275 ? -48.864 -1.180 95.575 1.00 96.00 275 LEU A C 1
ATOM 2319 O O . LEU A 1 275 ? -49.570 -0.840 96.524 1.00 96.00 275 LEU A O 1
ATOM 2323 N N . THR A 1 276 ? -48.851 -2.434 95.126 1.00 94.56 276 THR A N 1
ATOM 2324 C CA . THR A 1 276 ? -49.628 -3.518 95.740 1.00 94.56 276 THR A CA 1
ATOM 2325 C C . THR A 1 276 ? -49.128 -3.809 97.152 1.00 94.56 276 THR A C 1
ATOM 2327 O O . THR A 1 276 ? -49.926 -3.829 98.086 1.00 94.56 276 THR A O 1
ATOM 2330 N N . ARG A 1 277 ? -47.808 -3.925 97.346 1.00 94.69 277 ARG A N 1
ATOM 2331 C CA . ARG A 1 277 ? -47.196 -4.102 98.674 1.00 94.69 277 ARG A CA 1
ATOM 2332 C C . ARG A 1 277 ? -47.495 -2.939 99.614 1.00 94.69 277 ARG A C 1
ATOM 2334 O O . ARG A 1 277 ? -47.720 -3.163 100.804 1.00 94.69 277 ARG A O 1
ATOM 2341 N N . GLU A 1 278 ? -47.500 -1.709 99.106 1.00 93.31 278 GLU A N 1
ATOM 2342 C CA . GLU A 1 278 ? -47.870 -0.528 99.884 1.00 93.31 278 GLU A CA 1
ATOM 2343 C C . GLU A 1 278 ? -49.343 -0.592 100.309 1.00 93.31 278 GLU A C 1
ATOM 2345 O O . GLU A 1 278 ? -49.624 -0.478 101.502 1.00 93.31 278 GLU A O 1
ATOM 2350 N N . LYS A 1 279 ? -50.273 -0.885 99.388 1.00 93.94 279 LYS A N 1
ATOM 2351 C CA . LYS A 1 279 ? -51.700 -1.086 99.707 1.00 93.94 279 LYS A CA 1
ATOM 2352 C C . LYS A 1 279 ? -51.902 -2.184 100.743 1.00 93.94 279 LYS A C 1
ATOM 2354 O O . LYS A 1 279 ? -52.554 -1.943 101.752 1.00 93.94 279 LYS A O 1
ATOM 2359 N N . GLU A 1 280 ? -51.277 -3.345 100.560 1.00 93.62 280 GLU A N 1
ATOM 2360 C CA . GLU A 1 280 ? -51.301 -4.431 101.543 1.00 93.62 280 GLU A CA 1
ATOM 2361 C C . GLU A 1 280 ? -50.726 -3.990 102.895 1.00 93.62 280 GLU A C 1
ATOM 2363 O O . GLU A 1 280 ? -51.196 -4.430 103.943 1.00 93.62 280 GLU A O 1
ATOM 2368 N N . SER A 1 281 ? -49.689 -3.146 102.914 1.00 92.25 281 SER A N 1
ATOM 2369 C CA . SER A 1 281 ? -49.131 -2.609 104.161 1.00 92.25 281 SER A CA 1
ATOM 2370 C C . SER A 1 281 ? -50.095 -1.646 104.861 1.00 92.25 281 SER A C 1
ATOM 2372 O O . SER A 1 281 ? -50.254 -1.730 106.081 1.00 92.25 281 SER A O 1
ATOM 2374 N N . VAL A 1 282 ? -50.794 -0.799 104.098 1.00 94.62 282 VAL A N 1
ATOM 2375 C CA . VAL A 1 282 ? -51.812 0.130 104.601 1.00 94.62 282 VAL A CA 1
ATOM 2376 C C . VAL A 1 282 ? -53.017 -0.642 105.120 1.00 94.62 282 VAL A C 1
ATOM 2378 O O . VAL A 1 282 ? -53.422 -0.427 106.259 1.00 94.62 282 VAL A O 1
ATOM 2381 N N . GLU A 1 283 ? -53.538 -1.600 104.355 1.00 92.50 283 GLU A N 1
ATOM 2382 C CA . GLU A 1 283 ? -54.633 -2.477 104.771 1.00 92.50 283 GLU A CA 1
ATOM 2383 C C . GLU A 1 283 ? -54.267 -3.274 106.023 1.00 92.50 283 GLU A C 1
ATOM 2385 O O . GLU A 1 283 ? -55.060 -3.340 106.961 1.00 92.50 283 GLU A O 1
ATOM 2390 N N . ARG A 1 284 ? -53.051 -3.832 106.104 1.00 92.31 284 ARG A N 1
ATOM 2391 C CA . ARG A 1 284 ? -52.565 -4.494 107.326 1.00 92.31 284 ARG A CA 1
ATOM 2392 C C . ARG A 1 284 ? -52.546 -3.537 108.512 1.00 92.31 284 ARG A C 1
ATOM 2394 O O . ARG A 1 284 ? -53.033 -3.910 109.5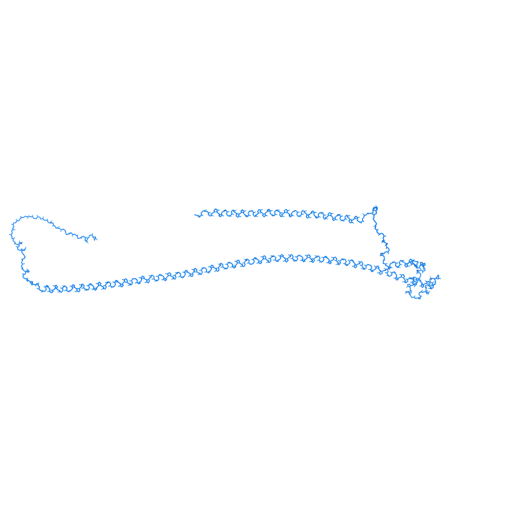77 1.00 92.31 284 ARG A O 1
ATOM 2401 N N . ALA A 1 285 ? -52.044 -2.316 108.336 1.00 92.69 285 ALA A N 1
ATOM 2402 C CA . ALA A 1 285 ? -52.029 -1.306 109.390 1.00 92.69 285 ALA A CA 1
ATOM 2403 C C . ALA A 1 285 ? -53.449 -0.868 109.798 1.00 92.69 285 ALA A C 1
ATOM 2405 O O . ALA A 1 285 ? -53.723 -0.683 110.985 1.00 92.69 285 ALA A O 1
ATOM 2406 N N . GLU A 1 286 ? -54.383 -0.732 108.855 1.00 92.31 286 GLU A N 1
ATOM 2407 C CA . GLU A 1 286 ? -55.792 -0.446 109.136 1.00 92.31 286 GLU A CA 1
ATOM 2408 C C . GLU A 1 286 ? -56.481 -1.597 109.862 1.00 92.31 286 GLU A C 1
ATOM 2410 O O . GLU A 1 286 ? -57.177 -1.376 110.853 1.00 92.31 286 GLU A O 1
ATOM 2415 N N . MET A 1 287 ? -56.278 -2.829 109.403 1.00 91.25 287 MET A N 1
ATOM 2416 C CA . MET A 1 287 ? -56.794 -4.028 110.053 1.00 91.25 287 MET A CA 1
ATOM 2417 C C . MET A 1 287 ? -56.215 -4.173 111.456 1.00 91.25 287 MET A C 1
ATOM 2419 O O . MET A 1 287 ? -56.940 -4.533 112.380 1.00 91.25 287 MET A O 1
ATOM 2423 N N . GLU A 1 288 ? -54.945 -3.832 111.658 1.00 91.56 288 GLU A N 1
ATOM 2424 C CA . GLU A 1 288 ? -54.337 -3.774 112.981 1.00 91.56 288 GLU A CA 1
ATOM 2425 C C . GLU A 1 288 ? -54.968 -2.675 113.849 1.00 91.56 288 GLU A C 1
ATOM 2427 O O . GLU A 1 288 ? -55.326 -2.939 114.997 1.00 91.56 288 GLU A O 1
ATOM 2432 N N . LYS A 1 289 ? -55.199 -1.467 113.314 1.00 92.25 289 LYS A N 1
ATOM 2433 C CA . LYS A 1 289 ? -55.931 -0.396 114.018 1.00 92.25 289 LYS A CA 1
ATOM 2434 C C . LYS A 1 289 ? -57.346 -0.838 114.404 1.00 92.25 289 LYS A C 1
ATOM 2436 O O . LYS A 1 289 ? -57.741 -0.640 115.553 1.00 92.25 289 LYS A O 1
ATOM 2441 N N . LYS A 1 290 ? -58.088 -1.477 113.492 1.00 92.62 290 LYS A N 1
ATOM 2442 C CA . LYS A 1 290 ? -59.429 -2.036 113.742 1.00 92.62 290 LYS A CA 1
ATOM 2443 C C . LYS A 1 290 ? -59.385 -3.119 114.818 1.00 92.62 290 LYS A C 1
ATOM 2445 O O . LYS A 1 290 ? -60.181 -3.064 115.749 1.00 92.62 290 LYS A O 1
ATOM 2450 N N . LYS A 1 291 ? -58.420 -4.046 114.759 1.00 90.75 291 LYS A N 1
ATOM 2451 C CA . LYS A 1 291 ? -58.189 -5.061 115.804 1.00 90.75 291 LYS A CA 1
ATOM 2452 C C . LYS A 1 291 ? -57.898 -4.416 117.159 1.00 90.75 291 LYS A C 1
ATOM 2454 O O . LYS A 1 291 ? -58.506 -4.800 118.151 1.00 90.75 291 LYS A O 1
ATOM 2459 N N . ARG A 1 292 ? -57.024 -3.403 117.207 1.00 91.88 292 ARG A N 1
ATOM 2460 C CA . ARG A 1 292 ? -56.721 -2.639 118.431 1.00 91.88 292 ARG A CA 1
ATOM 2461 C C . ARG A 1 292 ? -57.966 -1.937 118.980 1.00 91.88 292 ARG A C 1
ATOM 2463 O O . ARG A 1 292 ? -58.168 -1.937 120.189 1.00 91.88 292 ARG A O 1
ATOM 2470 N N . PHE A 1 293 ? -58.797 -1.345 118.122 1.00 88.69 293 PHE A N 1
ATOM 2471 C CA . PHE A 1 293 ? -60.050 -0.705 118.531 1.00 88.69 293 PHE A CA 1
ATOM 2472 C C . PHE A 1 293 ? -61.065 -1.727 119.065 1.00 88.69 293 PHE A C 1
ATOM 2474 O O . PHE A 1 293 ? -61.587 -1.547 120.160 1.00 88.69 293 PHE A O 1
ATOM 2481 N N . ALA A 1 294 ? -61.276 -2.835 118.351 1.00 90.44 294 ALA A N 1
ATOM 2482 C CA . ALA A 1 294 ? -62.148 -3.923 118.786 1.00 90.44 294 ALA A CA 1
ATOM 2483 C C . ALA A 1 294 ? -61.690 -4.522 120.125 1.00 90.44 294 ALA A C 1
ATOM 2485 O O . ALA A 1 294 ? -62.509 -4.717 121.015 1.00 90.44 294 ALA A O 1
ATOM 2486 N N . ALA A 1 295 ? -60.384 -4.739 120.314 1.00 89.56 295 ALA A N 1
ATOM 2487 C CA . ALA A 1 295 ? -59.828 -5.202 121.585 1.00 89.56 295 ALA A CA 1
ATOM 2488 C C . ALA A 1 295 ? -60.110 -4.221 122.738 1.00 89.56 295 ALA A C 1
ATOM 2490 O O . ALA A 1 295 ? -60.441 -4.649 123.842 1.00 89.56 295 ALA A O 1
ATOM 2491 N N . LYS A 1 296 ? -60.032 -2.905 122.484 1.00 89.75 296 LYS A N 1
ATOM 2492 C CA . LYS A 1 296 ? -60.400 -1.875 123.470 1.00 89.75 296 LYS A CA 1
ATOM 2493 C C . LYS A 1 296 ? -61.895 -1.898 123.806 1.00 89.75 296 LYS A C 1
ATOM 2495 O O . LYS A 1 296 ? -62.236 -1.785 124.978 1.00 89.75 296 LYS A O 1
ATOM 2500 N N . GLU A 1 297 ? -62.773 -2.048 122.818 1.00 85.25 297 GLU A N 1
ATOM 2501 C CA . GLU A 1 297 ? -64.226 -2.136 123.043 1.00 85.25 297 GLU A CA 1
ATOM 2502 C C . GLU A 1 297 ? -64.623 -3.426 123.771 1.00 85.25 297 GLU A C 1
ATOM 2504 O O . GLU A 1 297 ? -65.408 -3.368 124.713 1.00 85.25 297 GLU A O 1
ATOM 2509 N N . ILE A 1 298 ? -64.027 -4.574 123.421 1.00 83.44 298 ILE A N 1
ATOM 2510 C CA . ILE A 1 298 ? -64.210 -5.832 124.166 1.00 83.44 298 ILE A CA 1
ATOM 2511 C C . ILE A 1 298 ? -63.774 -5.647 125.618 1.00 83.44 298 ILE A C 1
ATOM 2513 O O . ILE A 1 298 ? -64.521 -6.024 126.515 1.00 83.44 298 ILE A O 1
ATOM 2517 N N . LYS A 1 299 ? -62.616 -5.019 125.860 1.00 85.81 299 LYS A N 1
ATOM 2518 C CA . LYS A 1 299 ? -62.146 -4.718 127.217 1.00 85.81 299 LYS A CA 1
ATOM 2519 C C . LYS A 1 299 ? -63.161 -3.863 127.991 1.00 85.81 299 LYS A C 1
ATOM 2521 O O . LYS A 1 299 ? -63.550 -4.241 129.088 1.00 85.81 299 LYS A O 1
ATOM 2526 N N . ARG A 1 300 ? -63.671 -2.777 127.395 1.00 82.75 300 ARG A N 1
ATOM 2527 C CA . ARG A 1 300 ? -64.733 -1.943 128.000 1.00 82.75 300 ARG A CA 1
ATOM 2528 C C . ARG A 1 300 ? -66.021 -2.721 128.275 1.00 82.75 300 ARG A C 1
ATOM 2530 O O . ARG A 1 300 ? -66.706 -2.471 129.262 1.00 82.75 300 ARG A O 1
ATOM 2537 N N . PHE A 1 301 ? -66.395 -3.631 127.378 1.00 79.31 301 PHE A N 1
ATOM 2538 C CA . PHE A 1 301 ? -67.594 -4.451 127.528 1.00 79.31 301 PHE A CA 1
ATOM 2539 C C . PHE A 1 301 ? -67.434 -5.505 128.630 1.00 79.31 301 PHE A C 1
ATOM 2541 O O . PHE A 1 301 ? -68.364 -5.712 129.405 1.00 79.31 301 PHE A O 1
ATOM 2548 N N . GLN A 1 302 ? -66.256 -6.123 128.742 1.00 74.44 302 GLN A N 1
ATOM 2549 C CA . GLN A 1 302 ? -65.904 -7.029 129.836 1.00 74.44 302 GLN A CA 1
ATOM 2550 C C . GLN A 1 302 ? -65.948 -6.302 131.181 1.00 74.44 302 GLN A C 1
ATOM 2552 O O . GLN A 1 302 ? -66.649 -6.770 132.071 1.00 74.44 302 GLN A O 1
ATOM 2557 N N . GLU A 1 303 ? -65.345 -5.111 131.280 1.00 76.44 303 GLU A N 1
ATOM 2558 C CA . GLU A 1 303 ? -65.433 -4.242 132.467 1.00 76.44 303 GLU A CA 1
ATOM 2559 C C . GLU A 1 303 ? -66.901 -3.936 132.848 1.00 76.44 303 GLU A C 1
ATOM 2561 O O . GLU A 1 303 ? -67.250 -3.884 134.026 1.00 76.44 303 GLU A O 1
ATOM 2566 N N . ARG A 1 304 ? -67.801 -3.791 131.861 1.00 69.38 304 ARG A N 1
ATOM 2567 C CA . ARG A 1 304 ? -69.245 -3.585 132.089 1.00 69.38 304 ARG A CA 1
ATOM 2568 C C . ARG A 1 304 ? -69.982 -4.857 132.541 1.00 69.38 304 ARG A C 1
ATOM 2570 O O . ARG A 1 304 ? -70.894 -4.752 133.356 1.00 69.38 304 ARG A O 1
ATOM 2577 N N . ILE A 1 305 ? -69.627 -6.034 132.015 1.00 62.09 305 ILE A N 1
ATOM 2578 C CA . ILE A 1 305 ? -70.230 -7.326 132.402 1.00 62.09 305 ILE A CA 1
ATOM 2579 C C . ILE A 1 305 ? -69.782 -7.753 133.800 1.00 62.09 305 ILE A C 1
ATOM 2581 O O . ILE A 1 305 ? -70.604 -8.244 134.573 1.00 62.09 305 ILE A O 1
ATOM 2585 N N . GLU A 1 306 ? -68.512 -7.541 134.144 1.00 56.94 306 GLU A N 1
ATOM 2586 C CA . GLU A 1 306 ? -67.976 -7.846 135.476 1.00 56.94 306 GLU A CA 1
ATOM 2587 C C . GLU A 1 306 ? -68.689 -7.053 136.583 1.00 56.94 306 GLU A C 1
ATOM 2589 O O . GLU A 1 306 ? -68.798 -7.529 137.710 1.00 56.94 306 GLU A O 1
ATOM 2594 N N . GLY A 1 307 ? -69.278 -5.897 136.254 1.00 55.88 307 GLY A N 1
ATOM 2595 C CA . GLY A 1 307 ? -70.084 -5.103 137.182 1.00 55.88 307 GLY A CA 1
ATOM 2596 C C . GLY A 1 307 ? -71.528 -5.578 137.410 1.00 55.88 307 GLY A C 1
ATOM 2597 O O . GLY A 1 307 ? -72.181 -5.053 138.312 1.00 55.88 307 GLY A O 1
ATOM 2598 N N . HIS A 1 308 ? -72.080 -6.520 136.629 1.00 52.06 308 HIS A N 1
ATOM 2599 C CA . HIS A 1 308 ? -73.517 -6.821 136.729 1.00 52.06 308 HIS A CA 1
ATOM 2600 C C . HIS A 1 308 ? -73.941 -8.218 136.250 1.00 52.06 308 HIS A C 1
ATOM 2602 O O . HIS A 1 308 ? -74.705 -8.334 135.296 1.00 52.06 308 HIS A O 1
ATOM 2608 N N . VAL A 1 309 ? -73.540 -9.285 136.950 1.00 48.78 309 VAL A N 1
ATOM 2609 C CA . VAL A 1 309 ? -74.317 -10.542 136.980 1.00 48.78 309 VAL A CA 1
ATOM 2610 C C . VAL A 1 309 ? -74.145 -11.246 138.336 1.00 48.78 309 VAL A C 1
ATOM 2612 O O . VAL A 1 309 ? -73.185 -11.982 138.542 1.00 48.78 309 VAL A O 1
ATOM 2615 N N . SER A 1 310 ? -75.118 -11.092 139.241 1.00 51.66 310 SER A N 1
ATOM 2616 C CA . SER A 1 310 ? -75.326 -12.032 140.354 1.00 51.66 310 SER A CA 1
ATOM 2617 C C . SER A 1 310 ? -76.202 -13.179 139.845 1.00 51.66 310 SER A C 1
ATOM 2619 O O . SER A 1 310 ? -77.385 -12.995 139.555 1.00 51.66 310 SER A O 1
ATOM 2621 N N . ARG A 1 311 ? -75.607 -14.355 139.631 1.00 58.28 311 ARG A N 1
ATOM 2622 C CA . ARG A 1 311 ? -76.322 -15.569 139.211 1.00 58.28 311 ARG A CA 1
ATOM 2623 C C . ARG A 1 311 ? -76.758 -16.340 140.453 1.00 58.28 311 ARG A C 1
ATOM 2625 O O . ARG A 1 311 ? -75.924 -16.945 141.114 1.00 58.28 311 ARG A O 1
ATOM 2632 N N . ASP A 1 312 ? -78.061 -16.335 140.727 1.00 56.44 312 ASP A N 1
ATOM 2633 C CA . ASP A 1 312 ? -78.696 -17.153 141.768 1.00 56.44 312 ASP A CA 1
ATOM 2634 C C . ASP A 1 312 ? -78.705 -18.647 141.356 1.00 56.44 312 ASP A C 1
ATOM 2636 O O . ASP A 1 312 ? -79.413 -19.018 140.407 1.00 56.44 312 ASP A O 1
ATOM 2640 N N . PRO A 1 313 ? -77.937 -19.523 142.034 1.00 65.31 313 PRO A N 1
ATOM 2641 C CA . PRO A 1 313 ? -77.816 -20.941 141.688 1.00 65.31 313 PRO A CA 1
ATOM 2642 C C . PRO A 1 313 ? -79.099 -21.752 141.929 1.00 65.31 313 PRO A C 1
ATOM 2644 O O . PRO A 1 313 ? -79.242 -22.848 141.389 1.00 65.31 313 PRO A O 1
ATOM 2647 N N . THR A 1 314 ? -80.060 -21.236 142.706 1.00 63.59 314 THR A N 1
ATOM 2648 C CA . THR A 1 314 ? -81.288 -21.972 143.068 1.00 63.59 314 THR A CA 1
ATOM 2649 C C . THR A 1 314 ? -82.334 -22.016 141.950 1.00 63.59 314 THR A C 1
ATOM 2651 O O . THR A 1 314 ? -83.317 -22.758 142.029 1.00 63.59 314 THR A O 1
ATOM 2654 N N . ARG A 1 315 ? -82.115 -21.277 140.853 1.00 63.25 315 ARG A N 1
ATOM 2655 C CA . ARG A 1 315 ? -83.015 -21.268 139.690 1.00 63.25 315 ARG A CA 1
ATOM 2656 C C . ARG A 1 315 ? -82.952 -22.559 138.860 1.00 63.25 315 ARG A C 1
ATOM 2658 O O . ARG A 1 315 ? -83.884 -22.831 138.109 1.00 63.25 315 ARG A O 1
ATOM 2665 N N . LEU A 1 316 ? -81.885 -23.351 138.994 1.00 62.97 316 LEU A N 1
ATOM 2666 C CA . LEU A 1 316 ? -81.673 -24.602 138.249 1.00 62.97 316 LEU A CA 1
ATOM 2667 C C . LEU A 1 316 ? -82.445 -25.810 138.812 1.00 62.97 316 LEU A C 1
ATOM 2669 O O . LEU A 1 316 ? -82.629 -26.787 138.093 1.00 62.97 316 LEU A O 1
ATOM 2673 N N . SER A 1 317 ? -82.924 -25.746 140.057 1.00 62.72 317 SER A N 1
ATOM 2674 C CA . SER A 1 317 ? -83.580 -26.865 140.758 1.00 62.72 317 SER A CA 1
ATOM 2675 C C . SER A 1 317 ? -85.092 -26.689 140.961 1.00 62.72 317 SER A C 1
ATOM 2677 O O . SER A 1 317 ? -85.727 -27.518 141.610 1.00 62.72 317 SER A O 1
ATOM 2679 N N . ARG A 1 318 ? -85.705 -25.651 140.374 1.00 56.62 318 ARG A N 1
ATOM 2680 C CA . ARG A 1 318 ? -87.169 -25.485 140.353 1.00 56.62 318 ARG A CA 1
ATOM 2681 C C . ARG A 1 318 ? -87.761 -26.049 139.061 1.00 56.62 318 ARG A C 1
ATOM 2683 O O . ARG A 1 318 ? -87.335 -25.678 137.968 1.00 56.62 318 ARG A O 1
ATOM 2690 N N . LEU A 1 319 ? -88.763 -26.923 139.191 1.00 58.97 319 LEU A N 1
ATOM 2691 C CA . LEU A 1 319 ? -89.531 -27.436 138.054 1.00 58.97 319 LEU A CA 1
ATOM 2692 C C . LEU A 1 319 ? -90.183 -26.273 137.290 1.00 58.97 319 LEU A C 1
ATOM 2694 O O . LEU A 1 319 ? -90.699 -25.321 137.872 1.00 58.97 319 LEU A O 1
ATOM 2698 N N . THR A 1 320 ? -90.134 -26.340 135.960 1.00 63.78 320 THR A N 1
ATOM 2699 C CA . THR A 1 320 ? -90.735 -25.320 135.095 1.00 63.78 320 THR A CA 1
ATOM 2700 C C . THR A 1 320 ? -92.258 -25.458 135.094 1.00 63.78 320 THR A C 1
ATOM 2702 O O . THR A 1 320 ? -92.777 -26.571 135.096 1.00 63.78 320 THR A O 1
ATOM 2705 N N . LYS A 1 321 ? -92.987 -24.333 135.036 1.00 66.88 321 LYS A N 1
ATOM 2706 C CA . LYS A 1 321 ? -94.467 -24.302 135.066 1.00 66.88 321 LYS A CA 1
ATOM 2707 C C . LYS A 1 321 ? -95.130 -25.244 134.046 1.00 66.88 321 LYS A C 1
ATOM 2709 O O . LYS A 1 321 ? -96.127 -25.885 134.349 1.00 66.88 321 LYS A O 1
ATOM 2714 N N . GLY A 1 322 ? -94.524 -25.418 132.869 1.00 67.44 322 GLY A N 1
ATOM 2715 C CA . GLY A 1 322 ? -95.020 -26.352 131.849 1.00 67.44 322 GLY A CA 1
ATOM 2716 C C . GLY A 1 322 ? -94.827 -27.841 132.182 1.00 67.44 322 GLY A C 1
ATOM 2717 O O . GLY A 1 322 ? -95.297 -28.702 131.442 1.00 67.44 322 GLY A O 1
ATOM 2718 N N . TRP A 1 323 ? -94.090 -28.184 133.237 1.00 64.44 323 TRP A N 1
ATOM 2719 C CA . TRP A 1 323 ? -93.977 -29.547 133.768 1.00 64.44 323 TRP A CA 1
ATOM 2720 C C . TRP A 1 323 ? -95.039 -29.820 134.848 1.00 64.44 323 TRP A C 1
ATOM 2722 O O . TRP A 1 323 ? -95.575 -30.924 134.890 1.00 64.44 323 TRP A O 1
ATOM 2732 N N . GLU A 1 324 ? -95.424 -28.808 135.637 1.00 64.75 324 GLU A N 1
ATOM 2733 C CA . GLU A 1 324 ? -96.552 -28.874 136.588 1.00 64.75 324 GLU A CA 1
ATOM 2734 C C . GLU A 1 324 ? -97.916 -29.015 135.881 1.00 64.75 324 GLU A C 1
ATOM 2736 O O . GLU A 1 324 ? -98.815 -29.681 136.388 1.00 64.75 324 GLU A O 1
ATOM 2741 N N . GLU A 1 325 ? -98.068 -28.457 134.674 1.00 61.91 325 GLU A N 1
ATOM 2742 C CA . GLU A 1 325 ? -99.298 -28.579 133.870 1.00 61.91 325 GLU A CA 1
ATOM 2743 C C . GLU A 1 325 ? -99.482 -29.949 133.194 1.00 61.91 325 GLU A C 1
ATOM 2745 O O . GLU A 1 325 ? -100.606 -30.326 132.871 1.00 61.91 325 GLU A O 1
ATOM 2750 N N . ARG A 1 326 ? -98.411 -30.733 133.008 1.00 61.38 326 ARG A N 1
ATOM 2751 C CA . ARG A 1 326 ? -98.465 -32.036 132.312 1.00 61.38 326 ARG A CA 1
ATOM 2752 C C . ARG A 1 326 ? -98.728 -33.239 133.223 1.00 61.38 326 ARG A C 1
ATOM 2754 O O . ARG A 1 326 ? -98.976 -34.328 132.717 1.00 61.38 326 ARG A O 1
ATOM 2761 N N . THR A 1 327 ? -98.694 -33.066 134.543 1.00 60.41 327 THR A N 1
ATOM 2762 C CA . THR A 1 327 ? -98.811 -34.162 135.525 1.00 60.41 327 THR A CA 1
ATOM 2763 C C . THR A 1 327 ? -100.175 -34.252 136.230 1.00 60.41 327 THR A C 1
ATOM 2765 O O . THR A 1 327 ? -100.372 -35.138 137.064 1.00 60.41 327 THR A O 1
ATOM 2768 N N . LYS A 1 328 ? -101.166 -33.421 135.869 1.00 65.00 328 LYS A N 1
ATOM 2769 C CA . LYS A 1 328 ? -102.559 -33.535 136.356 1.00 65.00 328 LYS A CA 1
ATOM 2770 C C . LYS A 1 328 ? -103.345 -34.626 135.597 1.00 65.00 328 LYS A C 1
ATOM 2772 O O . LYS A 1 328 ? -103.440 -34.585 134.376 1.00 65.00 328 LYS A O 1
ATOM 2777 N N . LYS A 1 329 ? -103.919 -35.600 136.324 1.00 47.94 329 LYS A N 1
ATOM 2778 C CA . LYS A 1 329 ? -104.641 -36.781 135.790 1.00 47.94 329 LYS A CA 1
ATOM 2779 C C . LYS A 1 329 ? -106.127 -36.517 135.488 1.00 47.94 329 LYS A C 1
ATOM 2781 O O . LYS A 1 329 ? -106.849 -36.165 136.414 1.00 47.94 329 LYS A O 1
ATOM 2786 N N . ILE A 1 330 ? -106.584 -36.840 134.268 1.00 45.91 330 ILE A N 1
ATOM 2787 C CA . ILE A 1 330 ? -107.981 -37.165 133.881 1.00 45.91 330 ILE A CA 1
ATOM 2788 C C . ILE A 1 330 ? -107.926 -38.185 132.710 1.00 45.91 330 ILE A C 1
ATOM 2790 O O . ILE A 1 330 ? -107.124 -38.008 131.798 1.00 45.91 330 ILE A O 1
ATOM 2794 N N . GLY A 1 331 ? -108.732 -39.257 132.734 1.00 35.06 331 GLY A N 1
ATOM 2795 C CA . GLY A 1 331 ? -108.997 -40.163 131.586 1.00 35.06 331 GLY A CA 1
ATOM 2796 C C . GLY A 1 331 ? -110.486 -40.126 131.181 1.00 35.06 331 GLY A C 1
ATOM 2797 O O . GLY A 1 331 ? -111.194 -39.297 131.747 1.00 35.06 331 GLY A O 1
ATOM 2798 N N . PRO A 1 332 ? -111.031 -41.030 130.330 1.00 52.41 332 PRO A N 1
ATOM 2799 C CA . PRO A 1 332 ? -110.410 -41.933 129.354 1.00 52.41 332 PRO A CA 1
ATOM 2800 C C . PRO A 1 332 ? -111.021 -41.838 127.917 1.00 52.41 332 PRO A C 1
ATOM 2802 O O . PRO A 1 332 ? -112.097 -41.291 127.706 1.00 52.41 332 PRO A O 1
ATOM 2805 N N . THR A 1 333 ? -110.349 -42.499 126.964 1.00 35.34 333 THR A N 1
ATOM 2806 C CA . THR A 1 333 ? -110.876 -43.057 125.691 1.00 35.34 333 THR A CA 1
ATOM 2807 C C . THR A 1 333 ? -111.127 -42.124 124.490 1.00 35.34 333 THR A C 1
ATOM 2809 O O . THR A 1 333 ? -112.075 -41.351 124.446 1.00 35.34 333 THR A O 1
ATOM 2812 N N . GLY A 1 334 ? -110.331 -42.331 123.432 1.00 35.56 334 GLY A N 1
ATOM 2813 C CA . GLY A 1 334 ? -110.571 -41.844 122.067 1.00 35.56 334 GLY A CA 1
ATOM 2814 C C . GLY A 1 334 ? -109.332 -42.035 121.193 1.00 35.56 334 GLY A C 1
ATOM 2815 O O . GLY A 1 334 ? -108.338 -41.345 121.381 1.00 35.56 334 GLY A O 1
ATOM 2816 N N . GLY A 1 335 ? -109.337 -43.034 120.311 1.00 34.97 335 GLY A N 1
ATOM 2817 C CA . GLY A 1 335 ? -108.155 -43.510 119.593 1.00 34.97 335 GLY A CA 1
ATOM 2818 C C . GLY A 1 335 ? -107.603 -42.551 118.526 1.00 34.97 335 GLY A C 1
ATOM 2819 O O . GLY A 1 335 ? -108.366 -41.927 117.806 1.00 34.97 335 GLY A O 1
ATOM 2820 N N . ARG A 1 336 ? -106.259 -42.476 118.474 1.00 36.03 336 ARG A N 1
ATOM 2821 C CA . ARG A 1 336 ? -105.329 -42.637 117.320 1.00 36.03 336 ARG A CA 1
ATOM 2822 C C . ARG A 1 336 ? -105.800 -42.269 115.879 1.00 36.03 336 ARG A C 1
ATOM 2824 O O . ARG A 1 336 ? -106.943 -42.528 115.540 1.00 36.03 336 ARG A O 1
ATOM 2831 N N . PRO A 1 337 ? -104.864 -42.066 114.918 1.00 60.31 337 PRO A N 1
ATOM 2832 C CA . PRO A 1 337 ? -103.546 -41.407 114.979 1.00 60.31 337 PRO A CA 1
ATOM 2833 C C . PRO A 1 337 ? -103.186 -40.638 113.666 1.00 60.31 337 PRO A C 1
ATOM 2835 O O . PRO A 1 337 ? -103.965 -40.607 112.725 1.00 60.31 337 PRO A O 1
ATOM 2838 N N . VAL A 1 338 ? -101.932 -40.159 113.584 1.00 41.50 338 VAL A N 1
ATOM 2839 C CA . VAL A 1 338 ? -101.082 -40.018 112.367 1.00 41.50 338 VAL A CA 1
ATOM 2840 C C . VAL A 1 338 ? -100.808 -38.594 111.844 1.00 41.50 338 VAL A C 1
ATOM 2842 O O . VAL A 1 338 ? -101.610 -37.963 111.174 1.00 41.50 338 VAL A O 1
ATOM 2845 N N . LEU A 1 339 ? -99.568 -38.183 112.147 1.00 53.41 339 LEU A N 1
ATOM 2846 C CA . LEU A 1 339 ? -98.535 -37.561 111.302 1.00 53.41 339 LEU A CA 1
ATOM 2847 C C . LEU A 1 339 ? -98.922 -36.432 110.334 1.00 53.41 339 LEU A C 1
ATOM 2849 O O . LEU A 1 339 ? -99.411 -36.670 109.236 1.00 53.41 339 LEU A O 1
ATOM 2853 N N . GLN A 1 340 ? -98.397 -35.242 110.634 1.00 49.81 340 GLN A N 1
ATOM 2854 C CA . GLN A 1 340 ? -97.824 -34.372 109.608 1.00 49.81 340 GLN A CA 1
ATOM 2855 C C . GLN A 1 340 ? -96.488 -33.810 110.112 1.00 49.81 340 GLN A C 1
ATOM 2857 O O . GLN A 1 340 ? -96.430 -32.837 110.861 1.00 49.81 340 GLN A O 1
ATOM 2862 N N . MET A 1 341 ? -95.393 -34.477 109.738 1.00 50.03 341 MET A N 1
ATOM 2863 C CA . MET A 1 341 ? -94.053 -33.901 109.831 1.00 50.03 341 MET A CA 1
ATOM 2864 C C . MET A 1 341 ? -93.873 -32.925 108.668 1.00 50.03 341 MET A C 1
ATOM 2866 O O . MET A 1 341 ? -93.940 -33.321 107.508 1.00 50.03 341 MET A O 1
ATOM 2870 N N . PHE A 1 342 ? -93.624 -31.652 108.968 1.00 50.47 342 PHE A N 1
ATOM 2871 C CA . PHE A 1 342 ? -93.225 -30.674 107.961 1.00 50.47 342 PHE A CA 1
ATOM 2872 C C . PHE A 1 342 ? -91.739 -30.859 107.627 1.00 50.47 342 PHE A C 1
ATOM 2874 O O . PHE A 1 342 ? -90.875 -30.751 108.501 1.00 50.47 342 PHE A O 1
ATOM 2881 N N . HIS A 1 343 ? -91.434 -31.142 106.359 1.00 54.50 343 HIS A N 1
ATOM 2882 C CA . HIS A 1 343 ? -90.066 -31.132 105.847 1.00 54.50 343 HIS A CA 1
ATOM 2883 C C . HIS A 1 343 ? -89.509 -29.702 105.877 1.00 54.50 343 HIS A C 1
ATOM 2885 O O . HIS A 1 343 ? -90.175 -28.750 105.471 1.00 54.50 343 HIS A O 1
ATOM 2891 N N . ARG A 1 344 ? -88.276 -29.541 106.372 1.00 61.25 344 ARG A N 1
ATOM 2892 C CA . ARG A 1 344 ? -87.558 -28.262 106.339 1.00 61.25 344 ARG A CA 1
ATOM 2893 C C . ARG A 1 344 ? -87.225 -27.903 104.890 1.00 61.25 344 ARG A C 1
ATOM 2895 O O . ARG A 1 344 ? -86.672 -28.730 104.172 1.00 61.25 344 ARG A O 1
ATOM 2902 N N . ALA A 1 345 ? -87.526 -26.670 104.490 1.00 61.84 345 ALA A N 1
ATOM 2903 C CA . ALA A 1 345 ? -87.130 -26.132 103.195 1.00 61.84 345 ALA A CA 1
ATOM 2904 C C . ALA A 1 345 ? -85.597 -26.127 103.055 1.00 61.84 345 ALA A C 1
ATOM 2906 O O . ALA A 1 345 ? -84.885 -25.704 103.970 1.00 61.84 345 ALA A O 1
ATOM 2907 N N . VAL A 1 346 ? -85.103 -26.600 101.909 1.00 63.66 346 VAL A N 1
ATOM 2908 C CA . VAL A 1 346 ? -83.686 -26.534 101.532 1.00 63.66 346 VAL A CA 1
ATOM 2909 C C . VAL A 1 346 ? -83.375 -25.091 101.109 1.00 63.66 346 VAL A C 1
ATOM 2911 O O . VAL A 1 346 ? -84.035 -24.578 100.206 1.00 63.66 346 VAL A O 1
ATOM 2914 N N . PRO A 1 347 ? -82.416 -24.402 101.753 1.00 66.12 347 PRO A N 1
ATOM 2915 C CA . PRO A 1 347 ? -82.029 -23.045 101.374 1.00 66.12 347 PRO A CA 1
ATOM 2916 C C . PRO A 1 347 ? -81.472 -22.975 99.944 1.00 66.12 347 PRO A C 1
ATOM 2918 O O . PRO A 1 347 ? -80.749 -23.871 99.513 1.00 66.12 347 PRO A O 1
ATOM 2921 N N . THR A 1 348 ? -81.744 -21.876 99.239 1.00 64.75 348 THR A N 1
ATOM 2922 C CA . THR A 1 348 ? -81.413 -21.664 97.814 1.00 64.75 348 THR A CA 1
ATOM 2923 C C . THR A 1 348 ? -79.926 -21.799 97.461 1.00 64.75 348 THR A C 1
ATOM 2925 O O . THR A 1 348 ? -79.598 -22.105 96.325 1.00 64.75 348 THR A O 1
ATOM 2928 N N . TRP A 1 349 ? -79.009 -21.667 98.423 1.00 66.50 349 TRP A N 1
ATOM 2929 C CA . TRP A 1 349 ? -77.563 -21.850 98.216 1.00 66.50 349 TRP A CA 1
ATOM 2930 C C . TRP A 1 349 ? -77.105 -23.322 98.141 1.00 66.50 349 TRP A C 1
ATOM 2932 O O . TRP A 1 349 ? -75.906 -23.585 98.081 1.00 66.50 349 TRP A O 1
ATOM 2942 N N . ARG A 1 350 ? -78.033 -24.288 98.160 1.00 67.25 350 ARG A N 1
ATOM 2943 C CA . ARG A 1 350 ? -77.758 -25.729 97.991 1.00 67.25 350 ARG A CA 1
ATOM 2944 C C . ARG A 1 350 ? -78.409 -26.342 96.740 1.00 67.25 350 ARG A C 1
ATOM 2946 O O . ARG A 1 350 ? -78.656 -27.542 96.737 1.00 67.25 350 ARG A O 1
ATOM 2953 N N . GLN A 1 351 ? -78.729 -25.549 95.715 1.00 63.44 351 GLN A N 1
ATOM 2954 C CA . GLN A 1 351 ? -79.466 -26.042 94.539 1.00 63.44 351 GLN A CA 1
ATOM 2955 C C . GLN A 1 351 ? -78.610 -26.635 93.399 1.00 63.44 351 GLN A C 1
ATOM 2957 O O . GLN A 1 351 ? -79.191 -27.313 92.564 1.00 63.44 351 GLN A O 1
ATOM 2962 N N . ASP A 1 352 ? -77.275 -26.502 93.411 1.00 60.59 352 ASP A N 1
ATOM 2963 C CA . ASP A 1 352 ? -76.392 -27.005 92.331 1.00 60.59 352 ASP A CA 1
ATOM 2964 C C . ASP A 1 352 ? -75.296 -27.986 92.814 1.00 60.59 352 ASP A C 1
ATOM 2966 O O . ASP A 1 352 ? -74.139 -27.899 92.397 1.00 60.59 352 ASP A O 1
ATOM 2970 N N . LEU A 1 353 ? -75.638 -28.913 93.719 1.00 51.31 353 LEU A N 1
ATOM 2971 C CA . LEU A 1 353 ? -74.782 -30.057 94.080 1.00 51.31 353 LEU A CA 1
ATOM 2972 C C . LEU A 1 353 ? -75.437 -31.389 93.728 1.00 51.31 353 LEU A C 1
ATOM 2974 O O . LEU A 1 353 ? -76.635 -31.547 94.059 1.00 51.31 353 LEU A O 1
#

Foldseek 3Di:
DPVVVVVVVVVVVVVVVVVVVVVVVVVVVVVVVVVVVVVVVVVVVVVVVVVVVVVVVVVVVVVVVVVDDDDDDDDDDDDPPDDVVPPQPPLVVVLVVLQVVQVHPQSVDDPQLSVLLVVLCVVCVNDLVSLVVSCVSVVPDDSVRSVVSSVSVVVNVVSVVSNVVVVVVVVVVVVVVVVVVVVVVVVVVVVVVVVVVVVVVVVVVVVVVVVVVVVVVVVVVVVVVVVVVVVVVVVVVVVVVVVVVVVVVVVVVVVVVVVVVVVVVVVVVVVVVVVVVVVVVVVVVVVVVVVVVVVVVVVVVVVVVVVDDDDDPCVVPDDDPVVVVVPDDDDDDDDDDDDDDDDDDDDPVPPPD

Secondary structure (DSSP, 8-state):
--SSHHHHHHHHHHHHHHHHHHHHHHHHHHHHHHHHHHHHHHHHHHHHHHHHHHHHHHHHHHHHHTTS---------------GGGSS-HHHHHHHHHHHHTTGGGTT--HHHHHHHHHHHHHHTT-TTHHHHHHHH-TT--HHHHHHHHHHHHHHHHHHHHHHHHHHHHHHHHHHHHHHHHHHHHHHHHHHHHHHHHHHHHHHHHHHHHHHHHHHHHHHHHHHHHHHHHHHHHHHHHHHHHHHHHHHHHHHHHHHHHHHHHHHHHHHHHHHHHHHHHHHHHHHHHHHHHHHHHHHHHHHHHHHHHTS----GGGGSSPPHHHHSSS-------------PPPPPPPGGGS--

Organism: Scleropages formosus (NCBI:txid113540)

Sequence (353 aa):
SQDDFVPAVKEFRNWKEKVALQKKAEFLRNAEKFKKHYEELCNEERICWKEICAFEKKMEVWSSKSASAPVPTPSAKVSLNRTPDNDLPREVVDLEKFLLQTGGVFGGWDQVDHDSFLKVWKKHSGRPDYREEALVYLPNKTEEELRLHEDWYQKLLSLQEKKKEAIVRWKAEQQKRKETKQQQHVKEEDAKKHESAELKEVQRCRMEEKRRDVAARLQAWKTRRNMQLAQEHERRLKEQIQVKRQAKEERQKQLEAKMAVQAHIQQKKELEDLLTREKESVERAEMEKKKRFAAKEIKRFQERIEGHVSRDPTRLSRLTKGWEERTKKIGPTGGRPVLQMFHRAVPTWRQDL